Protein AF-A0A8B6F8X4-F1 (afdb_monomer)

Organism: Mytilus galloprovincialis (NCBI:txid29158)

Structure (mmCIF, N/CA/C/O backbone):
data_AF-A0A8B6F8X4-F1
#
_entry.id   AF-A0A8B6F8X4-F1
#
loop_
_atom_site.group_PDB
_atom_site.id
_atom_site.type_symbol
_atom_site.label_atom_id
_atom_site.label_alt_id
_atom_site.label_comp_id
_atom_site.label_asym_id
_atom_site.label_entity_id
_atom_site.label_seq_id
_atom_site.pdbx_PDB_ins_code
_atom_site.Cartn_x
_atom_site.Cartn_y
_atom_site.Cartn_z
_atom_site.occupancy
_atom_site.B_iso_or_equiv
_atom_site.auth_seq_id
_atom_site.auth_comp_id
_atom_site.auth_asym_id
_atom_site.auth_atom_id
_atom_site.pdbx_PDB_model_num
ATOM 1 N N . MET A 1 1 ? 17.964 -28.725 -29.260 1.00 44.97 1 MET A N 1
ATOM 2 C CA . MET A 1 1 ? 17.651 -27.375 -29.763 1.00 44.97 1 MET A CA 1
ATOM 3 C C . MET A 1 1 ? 18.672 -27.074 -30.833 1.00 44.97 1 MET A C 1
ATOM 5 O O . MET A 1 1 ? 19.857 -27.179 -30.537 1.00 44.97 1 MET A O 1
ATOM 9 N N . ASP A 1 2 ? 18.222 -26.805 -32.054 1.00 57.53 2 ASP A N 1
ATOM 10 C CA . ASP A 1 2 ? 19.120 -26.416 -33.139 1.00 57.53 2 ASP A CA 1
ATOM 11 C C . ASP A 1 2 ? 19.747 -25.043 -32.843 1.00 57.53 2 ASP A C 1
ATOM 13 O O . ASP A 1 2 ? 19.103 -24.204 -32.204 1.00 57.53 2 ASP A O 1
ATOM 17 N N . PRO A 1 3 ? 21.007 -24.808 -33.246 1.00 68.75 3 PRO A N 1
ATOM 18 C CA . PRO A 1 3 ? 21.676 -23.538 -33.006 1.00 68.75 3 PRO A CA 1
ATOM 19 C C . PRO A 1 3 ? 21.016 -22.423 -33.826 1.00 68.75 3 PRO A C 1
ATOM 21 O O . PRO A 1 3 ? 20.925 -22.519 -35.051 1.00 68.75 3 PRO A O 1
ATOM 24 N N . VAL A 1 4 ? 20.585 -21.360 -33.141 1.00 72.31 4 VAL A N 1
ATOM 25 C CA . VAL A 1 4 ? 20.038 -20.147 -33.765 1.00 72.31 4 VAL A CA 1
ATOM 26 C C . VAL A 1 4 ? 21.124 -19.506 -34.631 1.00 72.31 4 VAL A C 1
ATOM 28 O O . VAL A 1 4 ? 22.220 -19.217 -34.141 1.00 72.31 4 VAL A O 1
ATOM 31 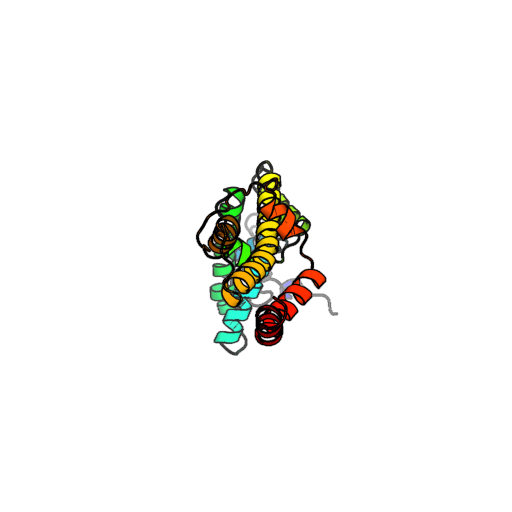N N . LYS A 1 5 ? 20.853 -19.301 -35.923 1.00 79.25 5 LYS A N 1
ATOM 32 C CA . LYS A 1 5 ? 21.781 -18.636 -36.843 1.00 79.25 5 LYS A CA 1
ATOM 33 C C . LYS A 1 5 ? 21.608 -17.127 -36.738 1.00 79.25 5 LYS A C 1
ATOM 35 O O . LYS A 1 5 ? 20.528 -16.623 -36.461 1.00 79.25 5 LYS A O 1
ATOM 40 N N . LEU A 1 6 ? 22.671 -16.382 -37.028 1.00 69.38 6 LEU A N 1
ATOM 41 C CA . LEU A 1 6 ? 22.636 -14.917 -36.978 1.00 69.38 6 LEU A CA 1
ATOM 42 C C . LEU A 1 6 ? 21.600 -14.320 -37.956 1.00 69.38 6 LEU A C 1
ATOM 44 O O . LEU A 1 6 ? 20.913 -13.366 -37.609 1.00 69.38 6 LEU A O 1
ATOM 48 N N . ASN A 1 7 ? 21.410 -14.954 -39.119 1.00 74.00 7 ASN A N 1
ATOM 49 C CA . ASN A 1 7 ? 20.354 -14.611 -40.084 1.00 74.00 7 ASN A CA 1
ATOM 50 C C . ASN A 1 7 ? 18.927 -14.838 -39.561 1.00 74.00 7 ASN A C 1
ATOM 52 O O . ASN A 1 7 ? 17.988 -14.284 -40.122 1.00 74.00 7 ASN A O 1
ATOM 56 N N . ASP A 1 8 ? 18.757 -15.640 -38.508 1.00 70.44 8 ASP A N 1
ATOM 57 C CA . ASP A 1 8 ? 17.456 -15.844 -37.867 1.00 70.44 8 ASP A CA 1
ATOM 58 C C . ASP A 1 8 ? 17.122 -14.679 -36.913 1.00 70.44 8 ASP A C 1
ATOM 60 O O . ASP A 1 8 ? 15.997 -14.570 -36.428 1.00 70.44 8 ASP A O 1
ATOM 64 N N . ILE A 1 9 ? 18.100 -13.808 -36.622 1.00 70.44 9 ILE A N 1
ATOM 65 C CA . ILE A 1 9 ? 18.000 -12.731 -35.631 1.00 70.44 9 ILE A CA 1
ATOM 66 C C . ILE A 1 9 ? 18.103 -11.345 -36.288 1.00 70.44 9 ILE A C 1
ATOM 68 O O . ILE A 1 9 ? 17.409 -10.411 -35.879 1.00 70.44 9 ILE A O 1
ATOM 72 N N . CYS A 1 10 ? 18.950 -11.178 -37.306 1.00 75.06 10 CYS A N 1
ATOM 73 C CA . CYS A 1 10 ? 19.163 -9.897 -37.974 1.00 75.06 10 CYS A CA 1
ATOM 74 C C . CYS A 1 10 ? 19.401 -10.036 -39.482 1.00 75.06 10 CYS A C 1
ATOM 76 O O . CYS A 1 10 ? 19.836 -11.074 -39.981 1.00 75.06 10 CYS A O 1
ATOM 78 N N . ILE A 1 11 ? 19.134 -8.951 -40.212 1.00 75.44 11 ILE A N 1
ATOM 79 C CA . ILE A 1 11 ? 19.470 -8.844 -41.631 1.00 75.44 11 ILE A CA 1
ATOM 80 C C . ILE A 1 11 ? 20.980 -8.634 -41.747 1.00 75.44 11 ILE A C 1
ATOM 82 O O . ILE A 1 11 ? 21.504 -7.560 -41.439 1.00 75.44 11 ILE A O 1
ATOM 86 N N . ILE A 1 12 ? 21.683 -9.658 -42.228 1.00 72.06 12 ILE A N 1
ATOM 87 C CA . ILE A 1 12 ? 23.107 -9.556 -42.544 1.00 72.06 12 ILE A CA 1
ATOM 88 C C . ILE A 1 12 ? 23.258 -8.842 -43.890 1.00 72.06 12 ILE A C 1
ATOM 90 O O . ILE A 1 12 ? 22.854 -9.358 -44.932 1.00 72.06 12 ILE A O 1
ATOM 94 N N . GLN A 1 13 ? 23.862 -7.652 -43.879 1.00 66.94 13 GLN A N 1
ATOM 95 C CA . GLN A 1 13 ? 24.246 -6.967 -45.114 1.00 66.94 13 GLN A CA 1
ATOM 96 C C . GLN A 1 13 ? 25.454 -7.673 -45.757 1.00 66.94 13 GLN A C 1
ATOM 98 O O . GLN A 1 13 ? 26.365 -8.139 -45.072 1.00 66.94 13 GLN A O 1
ATOM 103 N N . SER A 1 14 ? 25.468 -7.776 -47.088 1.00 63.50 14 SER A N 1
ATOM 104 C CA . SER A 1 14 ? 26.546 -8.440 -47.828 1.00 63.50 14 SER A CA 1
ATOM 105 C C . SER A 1 14 ? 27.860 -7.653 -47.760 1.00 63.50 14 SER A C 1
ATOM 107 O O . SER A 1 14 ? 27.867 -6.425 -47.884 1.00 63.50 14 SER A O 1
ATOM 109 N N . GLN A 1 15 ? 28.983 -8.366 -47.611 1.00 53.84 15 GLN A N 1
ATOM 110 C CA . GLN A 1 15 ? 30.326 -7.779 -47.591 1.00 53.84 15 GLN A CA 1
ATOM 111 C C . GLN A 1 15 ? 30.588 -6.988 -48.882 1.00 53.84 15 GLN A C 1
ATOM 113 O O . GLN A 1 15 ? 30.661 -7.556 -49.968 1.00 53.84 15 GLN A O 1
ATOM 118 N N . GLY A 1 16 ? 30.695 -5.664 -48.750 1.00 61.16 16 GLY A N 1
ATOM 119 C CA . GLY A 1 16 ? 30.932 -4.738 -49.862 1.00 61.16 16 GLY A CA 1
ATOM 120 C C . GLY A 1 16 ? 30.264 -3.368 -49.706 1.00 61.16 16 GLY A C 1
ATOM 121 O O . GLY A 1 16 ? 30.685 -2.423 -50.362 1.00 61.16 16 GLY A O 1
ATOM 122 N N . GLN A 1 17 ? 29.264 -3.236 -48.823 1.00 56.56 17 GLN A N 1
ATOM 123 C CA . GLN A 1 17 ? 28.498 -1.989 -48.625 1.00 56.56 17 GLN A CA 1
ATOM 124 C C . GLN A 1 17 ? 28.531 -1.436 -47.191 1.00 56.56 17 GL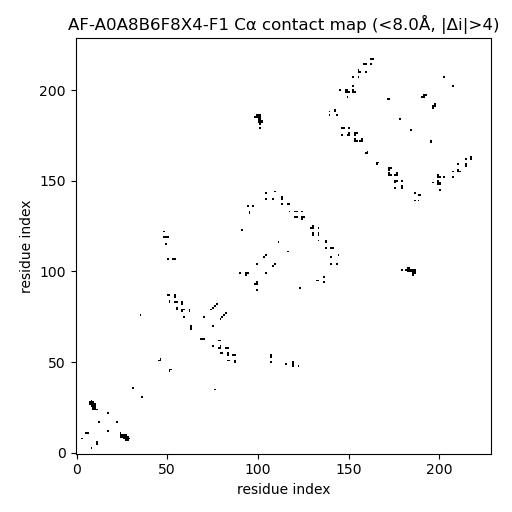N A C 1
ATOM 126 O O . GLN A 1 17 ? 27.859 -0.452 -46.893 1.00 56.56 17 GLN A O 1
ATOM 131 N N . ILE A 1 18 ? 29.309 -2.043 -46.292 1.00 61.66 18 ILE A N 1
ATOM 132 C CA . ILE A 1 18 ? 29.229 -1.749 -44.860 1.00 61.66 18 ILE A CA 1
ATOM 133 C C . ILE A 1 18 ? 30.363 -0.814 -44.446 1.00 61.66 18 ILE A C 1
ATOM 135 O O . ILE A 1 18 ? 31.532 -1.201 -44.437 1.00 61.66 18 ILE A O 1
ATOM 139 N N . ASN A 1 19 ? 30.008 0.402 -44.034 1.00 70.19 19 ASN A N 1
ATOM 140 C CA . ASN A 1 19 ? 30.889 1.208 -43.205 1.00 70.19 19 ASN A CA 1
ATOM 141 C C . ASN A 1 19 ? 30.838 0.658 -41.772 1.00 70.19 19 ASN A C 1
ATOM 143 O O . ASN A 1 19 ? 29.867 0.882 -41.054 1.00 70.19 19 ASN A O 1
ATOM 147 N N . ILE A 1 20 ? 31.873 -0.081 -41.369 1.00 65.44 20 ILE A N 1
ATOM 148 C CA . ILE A 1 20 ? 31.921 -0.813 -40.091 1.00 65.44 20 ILE A CA 1
ATOM 149 C C . ILE A 1 20 ? 31.750 0.126 -38.884 1.00 65.44 20 ILE A C 1
ATOM 151 O O . ILE A 1 20 ? 31.226 -0.293 -37.858 1.00 65.44 20 ILE A O 1
ATOM 155 N N . THR A 1 21 ? 32.137 1.400 -39.000 1.00 69.06 21 THR A N 1
ATOM 156 C CA . THR A 1 21 ? 32.004 2.379 -37.908 1.00 69.06 21 THR A CA 1
ATOM 157 C C . THR A 1 21 ? 30.616 3.012 -37.802 1.00 69.06 21 THR A C 1
ATOM 159 O O . THR A 1 21 ? 30.346 3.682 -36.812 1.00 69.06 21 THR A O 1
ATOM 162 N N . ALA A 1 22 ? 29.738 2.798 -38.786 1.00 68.19 22 ALA A N 1
ATOM 163 C CA . ALA A 1 22 ? 28.384 3.358 -38.839 1.00 68.19 22 ALA A CA 1
ATOM 164 C C . ALA A 1 22 ? 27.302 2.287 -39.082 1.00 68.19 22 ALA A C 1
ATOM 166 O O . ALA A 1 22 ? 26.175 2.614 -39.447 1.00 68.19 22 ALA A O 1
ATOM 167 N N . TYR A 1 23 ? 27.646 1.006 -38.942 1.00 73.25 23 TYR A N 1
ATOM 168 C CA . TYR A 1 23 ? 26.724 -0.094 -39.199 1.00 73.25 23 TYR A CA 1
ATOM 169 C C . TYR A 1 23 ? 25.790 -0.320 -38.010 1.00 73.25 23 TYR A C 1
ATOM 171 O O . TYR A 1 23 ? 26.231 -0.753 -36.945 1.00 73.25 23 TYR A O 1
ATOM 179 N N . GLU A 1 24 ? 24.497 -0.094 -38.224 1.00 69.06 24 GLU A N 1
ATOM 180 C CA . GLU A 1 24 ? 23.437 -0.516 -37.311 1.00 69.06 24 GLU A CA 1
ATOM 181 C C . GLU A 1 24 ? 22.710 -1.739 -37.902 1.00 69.06 24 GLU A C 1
ATOM 183 O O . GLU A 1 24 ? 22.112 -1.641 -38.979 1.00 69.06 24 GLU A O 1
ATOM 188 N N . PRO A 1 25 ? 22.777 -2.919 -37.256 1.00 72.00 25 PRO A N 1
ATOM 189 C CA . PRO A 1 25 ? 22.107 -4.115 -37.751 1.00 72.00 25 PRO A CA 1
ATOM 190 C C . PRO A 1 25 ? 20.586 -3.995 -37.607 1.00 72.00 25 PRO A C 1
ATOM 192 O O . PRO A 1 25 ? 20.075 -3.707 -36.526 1.00 72.00 25 PRO A O 1
ATOM 195 N N . THR A 1 26 ? 19.843 -4.311 -38.668 1.00 73.81 26 THR A N 1
ATOM 196 C CA . THR A 1 26 ? 18.381 -4.437 -38.588 1.00 73.81 26 THR A CA 1
ATOM 197 C C . THR A 1 26 ? 18.019 -5.765 -37.929 1.00 73.81 26 THR A C 1
ATOM 199 O O . THR A 1 26 ? 18.185 -6.833 -38.523 1.00 73.81 26 THR A O 1
ATOM 202 N N . ILE A 1 27 ? 17.535 -5.709 -36.690 1.00 69.75 27 ILE A N 1
ATOM 203 C CA . ILE A 1 27 ? 17.044 -6.879 -35.957 1.00 69.75 27 ILE A CA 1
ATOM 204 C C . ILE A 1 27 ? 15.666 -7.252 -36.518 1.00 69.75 27 ILE A C 1
ATOM 206 O O . ILE A 1 27 ? 14.750 -6.439 -36.491 1.00 69.75 27 ILE A O 1
ATOM 210 N N . VAL A 1 28 ? 15.526 -8.477 -37.028 1.00 69.50 28 VAL A N 1
ATOM 211 C CA . VAL A 1 28 ? 14.248 -9.041 -37.519 1.00 69.50 28 VAL A CA 1
ATOM 212 C C . VAL A 1 28 ? 13.698 -10.127 -36.598 1.00 69.50 28 VAL A C 1
ATOM 214 O O . VAL A 1 28 ? 12.592 -10.623 -36.807 1.00 69.50 28 VAL A O 1
ATOM 217 N N . ALA A 1 29 ? 14.455 -10.487 -35.558 1.00 63.12 29 ALA A N 1
ATOM 218 C CA . ALA A 1 29 ? 14.024 -11.428 -34.541 1.00 63.12 29 ALA A CA 1
ATOM 219 C C . ALA A 1 29 ? 12.667 -11.015 -33.952 1.00 63.12 29 ALA A C 1
ATOM 221 O O . ALA A 1 29 ? 12.476 -9.867 -33.548 1.00 63.12 29 ALA A O 1
ATOM 222 N N . PHE A 1 30 ? 11.757 -11.987 -33.851 1.00 64.81 30 PHE A N 1
ATOM 223 C CA . PHE A 1 30 ? 10.455 -11.870 -33.183 1.00 64.81 30 PHE A CA 1
ATOM 224 C C . PHE A 1 30 ? 9.437 -10.913 -33.830 1.00 64.81 30 PHE A C 1
ATOM 226 O O . PHE A 1 30 ? 8.412 -10.656 -33.202 1.00 64.81 30 PHE A O 1
ATOM 233 N N . GLU A 1 31 ? 9.691 -10.401 -35.045 1.00 67.69 31 GLU A N 1
ATOM 234 C CA . GLU A 1 31 ? 8.796 -9.454 -35.746 1.00 67.69 31 GLU A CA 1
ATOM 235 C C . GLU A 1 31 ? 8.392 -8.258 -34.863 1.00 67.69 31 GLU A C 1
ATOM 237 O O . GLU A 1 31 ? 7.282 -7.730 -34.935 1.00 67.69 31 GLU A O 1
ATOM 242 N N . ILE A 1 32 ? 9.299 -7.843 -33.976 1.00 67.38 32 ILE A N 1
ATOM 243 C CA . ILE A 1 32 ? 9.030 -6.794 -33.002 1.00 67.38 32 ILE A CA 1
ATOM 244 C C . ILE A 1 32 ? 9.025 -5.432 -33.716 1.00 67.38 32 ILE A C 1
ATOM 246 O O . ILE A 1 32 ? 10.021 -5.090 -34.357 1.00 67.38 32 ILE A O 1
ATOM 250 N N . PRO A 1 33 ? 7.965 -4.609 -33.572 1.00 72.38 33 PRO A N 1
ATOM 251 C CA . PRO A 1 33 ? 7.957 -3.252 -34.111 1.00 72.38 33 PRO A CA 1
ATOM 252 C C . PRO A 1 33 ? 9.158 -2.437 -33.609 1.00 72.38 33 PRO A C 1
ATOM 254 O O . PRO A 1 33 ? 9.510 -2.511 -32.433 1.00 72.38 33 PRO A O 1
ATOM 257 N N . GLU A 1 34 ? 9.757 -1.598 -34.456 1.00 71.88 34 GLU A N 1
ATOM 258 C CA . GLU A 1 34 ? 10.927 -0.771 -34.099 1.00 71.88 34 GLU A CA 1
ATOM 259 C C . GLU A 1 34 ? 10.668 0.117 -32.866 1.00 71.88 34 GLU A C 1
ATOM 261 O O . GLU A 1 34 ? 11.522 0.281 -31.993 1.00 71.88 34 GLU A O 1
ATOM 266 N N . THR A 1 35 ? 9.428 0.591 -32.713 1.00 72.25 35 THR A N 1
ATOM 267 C CA . THR A 1 35 ? 8.969 1.317 -31.520 1.00 72.25 35 THR A CA 1
ATOM 268 C C . THR A 1 35 ? 9.104 0.508 -30.230 1.00 72.25 35 THR A C 1
ATOM 270 O O . THR A 1 35 ? 9.306 1.088 -29.164 1.00 72.25 35 THR A O 1
ATOM 273 N N . LEU A 1 36 ? 8.975 -0.819 -30.304 1.00 72.00 36 LEU A N 1
ATOM 274 C CA . LEU A 1 36 ? 9.125 -1.718 -29.166 1.00 72.00 36 LEU A CA 1
ATOM 275 C C . LEU A 1 36 ? 10.606 -2.044 -28.903 1.00 72.00 36 LEU A C 1
ATOM 277 O O . LEU A 1 36 ? 11.001 -2.117 -27.741 1.00 72.00 36 LEU A O 1
ATOM 281 N N . LEU A 1 37 ? 11.445 -2.147 -29.944 1.00 75.94 37 LEU A N 1
ATOM 282 C CA . LEU A 1 37 ? 12.901 -2.283 -29.775 1.00 75.94 37 LEU A CA 1
ATOM 283 C C . LEU A 1 37 ? 13.483 -1.105 -28.981 1.00 75.94 37 LEU A C 1
ATOM 285 O O . LEU A 1 37 ? 14.265 -1.312 -28.053 1.00 75.94 37 LEU A O 1
ATOM 289 N N . GLY A 1 38 ? 13.031 0.119 -29.273 1.00 79.56 38 GLY A N 1
ATOM 290 C CA . GLY A 1 38 ? 13.474 1.327 -28.573 1.00 79.56 38 GLY A CA 1
ATOM 291 C C . GLY A 1 38 ? 13.145 1.358 -27.074 1.00 79.56 38 GLY A C 1
ATOM 292 O O . GLY A 1 38 ? 13.837 2.034 -26.314 1.00 79.56 38 GLY A O 1
ATOM 293 N N . VAL A 1 39 ? 12.132 0.612 -26.612 1.00 82.88 39 VAL A N 1
ATOM 294 C CA . VAL A 1 39 ? 11.782 0.562 -25.179 1.00 82.88 39 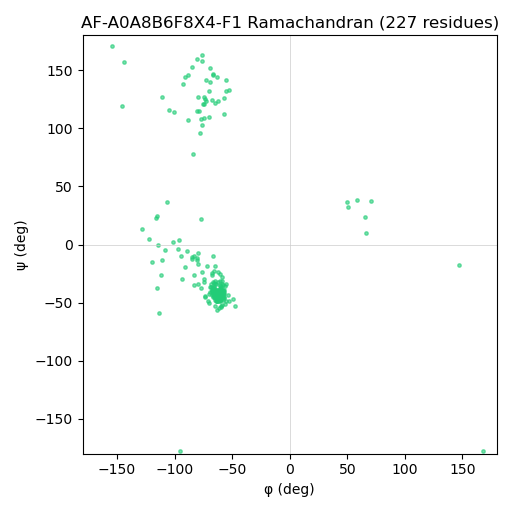VAL A CA 1
ATOM 295 C C . VAL A 1 39 ? 12.416 -0.597 -24.425 1.00 82.88 39 VAL A C 1
ATOM 297 O O . VAL A 1 39 ? 12.353 -0.601 -23.198 1.00 82.88 39 VAL A O 1
ATOM 300 N N . LEU A 1 40 ? 13.043 -1.564 -25.102 1.00 81.19 40 LEU A N 1
ATOM 301 C CA . LEU A 1 40 ? 13.668 -2.711 -24.435 1.00 81.19 40 LEU A CA 1
ATOM 302 C C . LEU A 1 40 ? 14.666 -2.298 -23.340 1.00 81.19 40 LEU A C 1
ATOM 304 O O . LEU A 1 40 ? 14.576 -2.857 -22.245 1.00 81.19 40 LEU A O 1
ATOM 308 N N . PRO A 1 41 ? 15.546 -1.292 -23.536 1.00 84.75 41 PRO A N 1
ATOM 309 C CA . PRO A 1 41 ? 16.434 -0.837 -22.466 1.00 84.75 41 PRO A CA 1
ATOM 310 C C . PRO A 1 41 ? 15.667 -0.304 -21.247 1.00 84.75 41 PRO A C 1
ATOM 312 O O . PRO A 1 41 ? 16.036 -0.573 -20.102 1.00 84.75 41 PRO A O 1
ATOM 315 N N . LEU A 1 42 ? 14.560 0.411 -21.481 1.00 86.44 42 LEU A N 1
ATOM 316 C CA . LEU A 1 42 ? 13.693 0.900 -20.411 1.00 86.44 42 LEU A CA 1
ATOM 317 C C . LEU A 1 42 ? 13.014 -0.265 -19.690 1.00 86.44 42 LEU A C 1
ATOM 319 O O . LEU A 1 42 ? 12.970 -0.272 -18.462 1.00 86.44 42 LEU A O 1
ATOM 323 N N . LEU A 1 43 ? 12.534 -1.263 -20.426 1.00 85.44 43 LEU A N 1
ATOM 324 C CA . LEU A 1 43 ? 11.860 -2.435 -19.877 1.00 85.44 43 LEU A CA 1
ATOM 325 C C . LEU A 1 43 ? 12.803 -3.269 -19.009 1.00 85.44 43 LEU A C 1
ATOM 327 O O . LEU A 1 43 ? 12.434 -3.640 -17.896 1.00 85.44 43 LEU A O 1
ATOM 331 N N . ILE A 1 44 ? 14.050 -3.449 -19.451 1.00 83.44 44 ILE A N 1
ATOM 332 C CA . ILE A 1 44 ? 15.123 -4.047 -18.647 1.00 83.44 44 ILE A CA 1
ATOM 333 C C . ILE A 1 44 ? 15.343 -3.231 -17.367 1.00 83.44 44 ILE A C 1
ATOM 335 O O . ILE A 1 44 ? 15.385 -3.795 -16.279 1.00 83.44 44 ILE A O 1
ATOM 339 N N . SER A 1 45 ? 15.388 -1.898 -17.457 1.00 82.06 45 SER A N 1
ATOM 340 C CA . SER A 1 45 ? 15.588 -1.037 -16.279 1.00 82.06 45 SER A CA 1
ATOM 341 C C . SER A 1 45 ? 14.439 -1.080 -15.258 1.00 82.06 45 SER A C 1
ATOM 343 O O . SER A 1 45 ? 14.649 -0.739 -14.088 1.00 82.06 45 SER A O 1
ATOM 345 N N . CYS A 1 46 ? 13.241 -1.471 -15.705 1.00 88.19 46 CYS A N 1
ATOM 346 C CA . CYS A 1 46 ? 12.041 -1.643 -14.887 1.00 88.19 46 CYS A CA 1
ATOM 347 C C . CYS A 1 46 ? 11.907 -3.068 -14.343 1.00 88.19 46 CYS A C 1
ATOM 349 O O . CYS A 1 46 ? 11.163 -3.287 -13.389 1.00 88.19 46 CYS A O 1
ATOM 351 N N . TYR A 1 47 ? 12.600 -4.039 -14.943 1.00 85.88 47 TYR A N 1
ATOM 352 C CA . TYR A 1 47 ? 12.409 -5.457 -14.662 1.00 85.88 47 TYR A CA 1
ATOM 353 C C . TYR A 1 47 ? 12.694 -5.820 -13.204 1.00 85.88 47 TYR A C 1
ATOM 355 O O . TYR A 1 47 ? 12.037 -6.703 -12.665 1.00 85.88 47 TYR A O 1
ATOM 363 N N . ASP A 1 48 ? 13.608 -5.133 -12.526 1.00 86.62 48 ASP A N 1
ATOM 364 C CA . ASP A 1 48 ? 13.897 -5.411 -11.114 1.00 86.62 48 ASP A CA 1
ATOM 365 C C . ASP A 1 48 ? 12.954 -4.691 -10.143 1.00 86.62 48 ASP A C 1
ATOM 367 O O . ASP A 1 48 ? 12.869 -5.073 -8.976 1.00 86.62 48 ASP A O 1
ATOM 371 N N . SER A 1 49 ? 12.174 -3.718 -10.622 1.00 90.81 49 SER A N 1
ATOM 372 C CA . SER A 1 49 ? 11.235 -2.970 -9.789 1.00 90.81 49 SER A CA 1
ATOM 373 C C . SER A 1 49 ? 10.008 -3.813 -9.438 1.00 90.81 49 SER A C 1
ATOM 375 O O . SER A 1 49 ? 9.237 -4.255 -10.299 1.00 90.81 49 SER A O 1
ATOM 377 N N . LEU A 1 50 ? 9.793 -4.010 -8.139 1.00 89.31 50 LEU A N 1
ATOM 378 C CA . LEU A 1 50 ? 8.592 -4.645 -7.606 1.00 89.31 50 LEU A CA 1
ATOM 379 C C . LEU A 1 50 ? 7.371 -3.755 -7.828 1.00 89.31 50 LEU A C 1
ATOM 381 O O . LEU A 1 50 ? 6.295 -4.259 -8.158 1.00 89.31 50 LEU A O 1
ATOM 385 N N . LEU A 1 51 ? 7.543 -2.439 -7.695 1.00 90.75 51 LEU A N 1
ATOM 386 C CA . LEU A 1 51 ? 6.474 -1.474 -7.926 1.00 90.75 51 LEU A CA 1
ATOM 387 C C . LEU A 1 51 ? 6.003 -1.513 -9.386 1.00 90.75 51 LEU A C 1
ATOM 389 O O . LEU A 1 51 ? 4.803 -1.626 -9.638 1.00 90.75 51 LEU A O 1
ATOM 393 N N . PHE A 1 52 ? 6.935 -1.525 -10.343 1.00 93.94 52 PHE A N 1
ATOM 394 C CA . PHE A 1 52 ? 6.602 -1.652 -11.761 1.00 93.94 52 PHE A CA 1
ATOM 395 C C . PHE A 1 52 ? 5.858 -2.958 -12.054 1.00 93.94 52 PHE A C 1
ATOM 397 O O . PHE A 1 52 ? 4.822 -2.939 -12.713 1.00 93.94 52 PHE A O 1
ATOM 404 N N . LYS A 1 53 ? 6.328 -4.095 -11.521 1.00 92.44 53 LYS A N 1
ATOM 405 C CA . LYS A 1 53 ? 5.658 -5.398 -11.693 1.00 92.44 53 LYS A CA 1
ATOM 406 C C . LYS A 1 53 ? 4.215 -5.384 -11.191 1.00 92.44 53 LYS A C 1
ATOM 408 O O . LYS A 1 53 ? 3.342 -5.960 -11.842 1.00 92.44 53 LYS A O 1
ATOM 413 N N . LYS A 1 54 ? 3.955 -4.740 -10.049 1.00 92.19 54 LYS A N 1
ATOM 414 C CA . LYS A 1 54 ? 2.601 -4.598 -9.494 1.00 92.19 54 LYS A CA 1
ATOM 415 C C . LYS A 1 54 ? 1.704 -3.778 -10.414 1.00 92.19 54 LYS A C 1
ATOM 417 O O . LYS A 1 54 ? 0.613 -4.239 -10.745 1.00 92.19 54 LYS A O 1
ATOM 422 N N . ILE A 1 55 ? 2.187 -2.620 -10.864 1.00 94.56 55 ILE A N 1
ATOM 423 C CA . ILE A 1 55 ? 1.465 -1.742 -11.793 1.00 94.56 55 ILE A CA 1
ATOM 424 C C . ILE A 1 55 ? 1.177 -2.483 -13.101 1.00 94.56 55 ILE A C 1
ATOM 426 O O . ILE A 1 55 ? 0.021 -2.618 -13.486 1.00 94.56 55 ILE A O 1
ATOM 430 N N . TRP A 1 56 ? 2.205 -3.066 -13.722 1.00 95.00 56 TRP A N 1
ATOM 431 C CA . TRP A 1 56 ? 2.089 -3.847 -14.953 1.00 95.00 56 TRP A CA 1
ATOM 432 C C . TRP A 1 56 ? 1.033 -4.948 -14.841 1.00 95.00 56 TRP A C 1
ATOM 434 O O . TRP A 1 56 ? 0.158 -5.079 -15.698 1.00 95.00 56 TRP A O 1
ATOM 444 N N . LYS A 1 57 ? 1.084 -5.738 -13.759 1.00 93.69 57 LYS A N 1
ATOM 445 C CA . LYS A 1 57 ? 0.122 -6.816 -13.513 1.00 93.69 57 LYS A CA 1
ATOM 446 C C . LYS A 1 57 ? -1.294 -6.272 -13.339 1.00 93.69 57 LYS A C 1
ATOM 448 O O . LYS A 1 57 ? -2.222 -6.865 -13.890 1.00 93.69 57 LYS A O 1
ATOM 453 N N . LYS A 1 58 ? -1.472 -5.174 -12.598 1.00 93.12 58 LYS A N 1
ATOM 454 C CA . LYS A 1 58 ? -2.777 -4.531 -12.398 1.00 93.12 58 LYS A CA 1
ATOM 455 C C . LYS A 1 58 ? -3.357 -4.052 -13.729 1.00 93.12 58 LYS A C 1
ATOM 457 O O . LYS A 1 58 ? -4.457 -4.471 -14.088 1.00 93.12 58 LYS A O 1
ATOM 462 N N . THR A 1 59 ? -2.602 -3.249 -14.475 1.00 94.31 59 THR A N 1
ATOM 463 C CA . THR A 1 59 ? -3.008 -2.694 -15.774 1.00 94.31 59 THR A CA 1
ATOM 464 C C . THR A 1 59 ? -3.342 -3.807 -16.765 1.00 94.31 59 THR A C 1
ATOM 466 O O . THR A 1 59 ? -4.418 -3.810 -17.361 1.00 94.31 59 THR A O 1
ATOM 469 N N . GLY A 1 60 ? -2.474 -4.817 -16.875 1.00 94.12 60 GLY A N 1
ATOM 470 C CA . GLY A 1 60 ? -2.697 -5.957 -17.762 1.00 94.12 60 GLY A CA 1
ATOM 471 C C . GLY A 1 60 ? -3.920 -6.791 -17.380 1.00 94.12 60 GLY A C 1
ATOM 472 O O . GLY A 1 60 ? -4.700 -7.164 -18.253 1.00 94.12 60 GLY A O 1
ATOM 473 N N . SER A 1 61 ? -4.138 -7.046 -16.086 1.00 93.31 61 SER A N 1
ATOM 474 C CA . SER A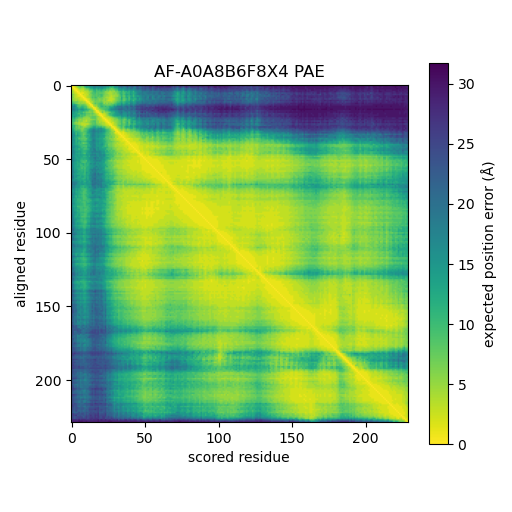 1 61 ? -5.302 -7.817 -15.618 1.00 93.31 61 SER A CA 1
ATOM 475 C C . SER A 1 61 ? -6.615 -7.079 -15.878 1.00 93.31 61 SER A C 1
ATOM 477 O O . SER A 1 61 ? -7.583 -7.690 -16.336 1.0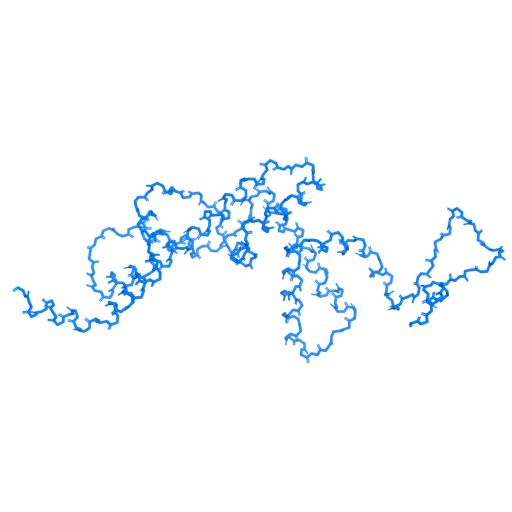0 93.31 61 SER A O 1
ATOM 479 N N . MET A 1 62 ? -6.645 -5.764 -15.638 1.00 92.69 62 MET A N 1
ATOM 480 C CA . MET A 1 62 ? -7.805 -4.922 -15.938 1.00 92.69 62 MET A CA 1
ATOM 481 C C . MET A 1 62 ? -8.117 -4.943 -17.437 1.00 92.69 62 MET A C 1
ATOM 483 O O . MET A 1 62 ? -9.259 -5.170 -17.832 1.00 92.69 62 MET A O 1
ATOM 487 N N . LEU A 1 63 ? -7.094 -4.788 -18.280 1.00 93.94 63 LEU A N 1
ATOM 488 C CA . LEU A 1 63 ? -7.276 -4.778 -19.724 1.00 93.94 63 LEU A CA 1
ATOM 489 C C . LEU A 1 63 ? -7.746 -6.130 -20.276 1.00 93.94 63 LEU A C 1
ATOM 491 O O . LEU A 1 63 ? -8.655 -6.174 -21.105 1.00 93.94 63 LEU A O 1
ATOM 495 N N . LEU A 1 64 ? -7.160 -7.234 -19.802 1.00 92.44 64 LEU A N 1
ATOM 496 C CA . LEU A 1 64 ? -7.565 -8.588 -20.191 1.00 92.44 64 LEU A CA 1
ATOM 497 C C . LEU A 1 64 ? -9.017 -8.876 -19.806 1.00 92.44 64 LEU A C 1
ATOM 499 O O . LEU A 1 64 ? -9.753 -9.449 -20.607 1.00 92.44 64 LEU A O 1
ATOM 503 N N . THR A 1 65 ? -9.433 -8.437 -18.617 1.00 93.44 65 THR A N 1
ATOM 504 C CA . THR A 1 65 ? -10.820 -8.573 -18.150 1.00 93.44 65 THR A CA 1
ATOM 505 C C . THR A 1 65 ? -11.776 -7.779 -19.039 1.00 93.44 65 THR A C 1
ATOM 507 O O . THR A 1 65 ? -12.806 -8.304 -19.453 1.00 93.44 65 THR A O 1
ATOM 510 N N . ASN A 1 66 ? -11.408 -6.547 -19.403 1.00 92.25 66 ASN A N 1
ATOM 511 C CA . ASN A 1 66 ? -12.240 -5.677 -20.235 1.00 92.25 66 ASN A CA 1
ATOM 512 C C . ASN A 1 66 ? -12.359 -6.167 -21.685 1.00 92.25 66 ASN A C 1
ATOM 514 O O . ASN A 1 66 ? -13.436 -6.100 -22.271 1.00 92.25 66 ASN A O 1
ATOM 518 N N . LYS A 1 67 ? -11.262 -6.647 -22.284 1.00 92.25 67 LYS A N 1
ATOM 519 C CA . LYS A 1 67 ? -11.256 -7.101 -23.684 1.00 92.25 67 LYS A CA 1
ATOM 520 C C . LYS A 1 67 ? -11.751 -8.533 -23.855 1.00 92.25 67 LYS A C 1
ATOM 522 O O . LYS A 1 67 ? -12.226 -8.870 -24.935 1.00 92.25 67 LYS A O 1
ATOM 527 N N . ASN A 1 68 ? -11.619 -9.371 -22.825 1.00 92.44 68 ASN A N 1
ATOM 528 C CA . ASN A 1 68 ? -12.003 -10.784 -22.835 1.00 92.44 68 ASN A CA 1
ATOM 529 C C . ASN A 1 68 ? -11.450 -11.568 -24.048 1.00 92.44 68 ASN A C 1
ATOM 531 O O . ASN A 1 68 ? -12.111 -12.426 -24.632 1.00 92.44 68 ASN A O 1
ATOM 535 N N . ARG A 1 69 ? -10.225 -11.235 -24.467 1.00 92.38 69 ARG A N 1
ATOM 536 C CA . ARG A 1 69 ? -9.490 -11.910 -25.543 1.00 92.38 69 ARG A CA 1
ATOM 537 C C . ARG A 1 69 ? -7.987 -11.742 -25.357 1.00 92.38 69 ARG A C 1
ATOM 539 O O . ARG A 1 69 ? -7.533 -10.945 -24.539 1.00 92.38 69 ARG A O 1
ATOM 546 N N . ARG A 1 70 ? -7.210 -12.465 -26.165 1.00 90.06 70 ARG A N 1
ATOM 547 C CA . ARG A 1 70 ? -5.761 -12.246 -26.260 1.00 90.06 70 ARG A CA 1
ATOM 548 C C . ARG A 1 70 ? -5.466 -10.845 -26.799 1.00 90.06 70 ARG A C 1
ATOM 550 O O . ARG A 1 70 ? -6.196 -10.334 -27.654 1.00 90.06 70 ARG A O 1
ATOM 557 N N . LEU A 1 71 ? -4.395 -10.257 -26.281 1.00 89.88 71 LEU A N 1
ATOM 558 C CA . LEU A 1 71 ? -3.899 -8.948 -26.687 1.00 89.88 71 LEU A CA 1
ATOM 559 C C . LEU A 1 71 ? -2.874 -9.101 -27.808 1.00 89.88 71 LEU A C 1
ATOM 561 O O . LEU A 1 71 ? -2.092 -10.052 -27.818 1.00 89.88 71 LEU A O 1
ATOM 565 N N . THR A 1 72 ? -2.895 -8.153 -28.732 1.00 89.75 72 THR A N 1
ATOM 566 C CA . THR A 1 72 ? -1.832 -7.942 -29.719 1.00 89.75 72 THR A CA 1
ATOM 567 C C . THR A 1 72 ? -0.627 -7.266 -29.062 1.00 89.75 72 THR A C 1
ATOM 569 O O . THR A 1 72 ? -0.738 -6.700 -27.969 1.00 89.75 72 THR A O 1
ATOM 572 N N . ILE A 1 73 ? 0.537 -7.320 -29.710 1.00 84.44 73 ILE A N 1
ATOM 573 C CA . ILE A 1 73 ? 1.752 -6.700 -29.172 1.00 84.44 73 ILE A CA 1
ATOM 574 C C . ILE A 1 73 ? 1.624 -5.171 -29.116 1.00 84.44 73 ILE A C 1
ATOM 576 O O . ILE A 1 73 ? 2.097 -4.542 -28.169 1.00 84.44 73 ILE A O 1
ATOM 580 N N . GLU A 1 74 ? 0.900 -4.580 -30.067 1.00 86.25 74 GLU A N 1
ATOM 581 C CA . GLU A 1 74 ? 0.595 -3.153 -30.115 1.00 86.25 74 GLU A CA 1
ATOM 582 C C . GLU A 1 74 ? -0.246 -2.728 -28.912 1.00 86.25 74 GLU A C 1
ATOM 584 O O . GLU A 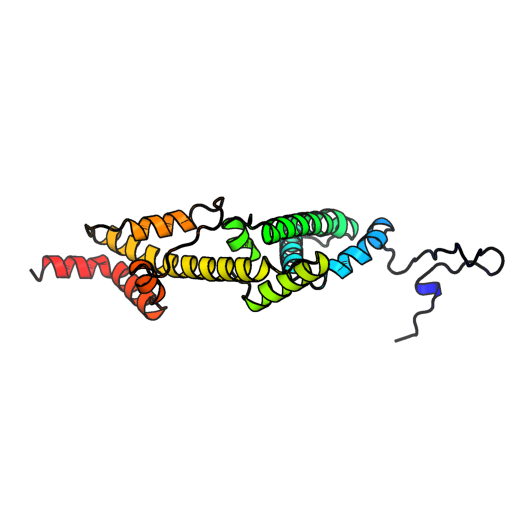1 74 ? 0.056 -1.711 -28.294 1.00 86.25 74 GLU A O 1
ATOM 589 N N . GLU A 1 75 ? -1.257 -3.521 -28.540 1.00 90.50 75 GLU A N 1
ATOM 590 C CA . GLU A 1 75 ? -2.096 -3.271 -27.360 1.00 90.50 75 GLU A CA 1
ATOM 591 C C . GLU A 1 75 ? -1.309 -3.429 -26.059 1.00 90.50 75 GLU A C 1
ATOM 593 O O . GLU A 1 75 ? -1.455 -2.622 -25.144 1.00 90.50 75 GLU A O 1
ATOM 598 N N . VAL A 1 76 ? -0.434 -4.436 -25.968 1.00 89.75 76 VAL A N 1
ATOM 599 C CA . VAL A 1 76 ? 0.470 -4.569 -24.815 1.00 89.75 76 VAL A CA 1
ATOM 600 C C . VAL A 1 76 ? 1.347 -3.324 -24.694 1.00 89.75 76 VAL A C 1
ATOM 602 O O . VAL A 1 76 ? 1.539 -2.801 -23.597 1.00 89.75 76 VAL A O 1
ATOM 605 N N . PHE A 1 77 ? 1.851 -2.802 -25.808 1.00 88.31 77 PHE A N 1
ATOM 606 C CA . PHE A 1 77 ? 2.695 -1.619 -25.791 1.00 88.31 77 PHE A CA 1
ATOM 607 C C . PHE A 1 77 ? 1.928 -0.336 -25.429 1.00 88.31 77 PHE A C 1
ATOM 609 O O . PHE A 1 77 ? 2.359 0.426 -24.560 1.00 88.31 77 PHE A O 1
ATOM 616 N N . SER A 1 78 ? 0.801 -0.074 -26.089 1.00 90.12 78 SER A N 1
ATOM 617 C CA . SER A 1 78 ? 0.060 1.183 -25.955 1.00 90.12 78 SER A CA 1
ATOM 618 C C . SER A 1 78 ? -0.811 1.249 -24.701 1.00 90.12 78 SER A C 1
ATOM 620 O O . SER A 1 78 ? -0.933 2.326 -24.125 1.00 90.12 78 SER A O 1
ATOM 622 N N . GLU A 1 79 ? -1.374 0.123 -24.257 1.00 92.75 79 GLU A N 1
ATOM 623 C CA . GLU A 1 79 ? -2.372 0.080 -23.181 1.00 92.75 79 GLU A CA 1
ATOM 624 C C . GLU A 1 79 ? -1.854 -0.567 -21.890 1.00 92.75 79 GLU A C 1
ATOM 626 O O . GLU A 1 79 ? -2.483 -0.409 -20.846 1.00 92.75 79 GLU A O 1
ATOM 631 N N . ILE A 1 80 ? -0.706 -1.260 -21.915 1.00 93.38 80 ILE A N 1
ATOM 632 C CA . ILE A 1 80 ? -0.072 -1.799 -20.697 1.00 93.38 80 ILE A CA 1
ATOM 633 C C . ILE A 1 80 ? 1.259 -1.108 -20.427 1.00 93.38 80 ILE A C 1
ATOM 635 O O . ILE A 1 80 ? 1.413 -0.499 -19.369 1.00 93.38 80 ILE A O 1
ATOM 639 N N . TRP A 1 81 ? 2.217 -1.167 -21.356 1.00 91.81 81 TRP A N 1
ATOM 640 C CA . TRP A 1 81 ? 3.568 -0.652 -21.126 1.00 91.81 81 TRP A CA 1
ATOM 641 C C . TRP A 1 81 ? 3.599 0.849 -20.877 1.00 91.81 81 TRP A C 1
ATOM 643 O O . TRP A 1 81 ? 4.084 1.257 -19.822 1.00 91.81 81 TRP A O 1
ATOM 653 N N . LYS A 1 82 ? 3.068 1.666 -21.797 1.00 91.62 82 LYS A N 1
ATOM 654 C CA . LYS A 1 82 ? 3.108 3.129 -21.640 1.00 91.62 82 LYS A CA 1
ATOM 655 C C . LYS A 1 82 ? 2.419 3.596 -20.349 1.00 91.62 82 LYS A C 1
ATOM 657 O O . LYS A 1 82 ? 3.100 4.250 -19.559 1.00 91.62 82 LYS A O 1
ATOM 662 N N . PRO A 1 83 ? 1.163 3.195 -20.049 1.00 94.56 83 PRO A N 1
ATOM 663 C CA . PRO A 1 83 ? 0.504 3.632 -18.818 1.00 94.56 83 PRO A CA 1
ATOM 664 C C . PRO A 1 83 ? 1.225 3.142 -17.561 1.00 94.56 83 PRO A C 1
ATOM 666 O O . PRO A 1 83 ? 1.369 3.889 -16.595 1.00 94.56 83 PRO A O 1
ATOM 669 N N . SER A 1 84 ? 1.736 1.904 -17.576 1.00 95.12 84 SER A N 1
ATOM 670 C CA . SER A 1 84 ? 2.449 1.352 -16.421 1.00 95.12 84 SER A CA 1
ATOM 671 C C . SER A 1 84 ? 3.770 2.070 -16.167 1.00 95.12 84 SER A C 1
ATOM 673 O O . SER A 1 84 ? 4.116 2.330 -15.018 1.00 95.12 84 SER A O 1
ATOM 675 N N . TYR A 1 85 ? 4.504 2.406 -17.228 1.00 93.44 85 TYR A N 1
ATOM 676 C CA . TYR A 1 85 ? 5.761 3.136 -17.129 1.00 93.44 85 TYR A CA 1
ATOM 677 C C . TYR A 1 85 ? 5.546 4.566 -16.622 1.00 93.44 85 TYR A C 1
ATOM 679 O O . TYR A 1 85 ? 6.251 5.006 -15.716 1.00 93.44 85 TYR A O 1
ATOM 687 N N . GLU A 1 86 ? 4.546 5.276 -17.146 1.00 94.31 86 GLU A N 1
ATOM 688 C CA . GLU A 1 86 ? 4.194 6.631 -16.704 1.00 94.31 86 GLU A CA 1
ATOM 689 C C . GLU A 1 86 ? 3.762 6.656 -15.234 1.00 94.31 86 GLU A C 1
ATOM 691 O O . GLU A 1 86 ? 4.285 7.447 -14.444 1.00 94.31 86 GLU A O 1
ATOM 696 N N . GLN A 1 87 ? 2.872 5.742 -14.835 1.00 95.00 87 GLN A N 1
ATOM 697 C CA . GLN A 1 87 ? 2.426 5.630 -13.448 1.00 95.00 87 GLN A CA 1
ATOM 698 C C . GLN A 1 87 ? 3.578 5.254 -12.511 1.00 95.00 87 GLN A C 1
ATOM 700 O O . GLN A 1 87 ? 3.700 5.811 -11.420 1.00 95.00 87 GLN A O 1
ATOM 705 N N . TRP A 1 88 ? 4.456 4.347 -12.940 1.00 94.06 88 TRP A N 1
ATOM 706 C CA . TRP A 1 88 ? 5.645 3.979 -12.180 1.00 94.06 88 TRP A CA 1
ATOM 707 C C . TRP A 1 88 ? 6.564 5.179 -11.962 1.00 94.06 88 TRP A C 1
ATOM 709 O O . TRP A 1 88 ? 6.925 5.461 -10.822 1.00 94.06 88 TRP A O 1
ATOM 719 N N . LYS A 1 89 ? 6.881 5.943 -13.013 1.00 92.81 89 LYS A N 1
ATOM 720 C CA . LYS A 1 89 ? 7.703 7.159 -12.911 1.00 92.81 89 LYS A CA 1
ATOM 721 C C . LYS A 1 89 ? 7.095 8.187 -11.956 1.00 92.81 89 LYS A C 1
ATOM 723 O O . LYS A 1 89 ? 7.821 8.754 -11.140 1.00 92.81 89 LYS A O 1
ATOM 728 N N . LEU A 1 90 ? 5.779 8.389 -12.022 1.00 94.25 90 LEU A N 1
ATOM 729 C CA . LEU A 1 90 ? 5.063 9.290 -11.121 1.00 94.25 90 LEU A CA 1
ATOM 730 C C . LEU A 1 90 ? 5.163 8.829 -9.660 1.00 94.25 90 LEU A C 1
ATOM 732 O O . LEU A 1 90 ? 5.484 9.626 -8.779 1.00 94.25 90 LEU A O 1
ATOM 736 N N . LEU A 1 91 ? 4.923 7.544 -9.394 1.00 93.06 91 LEU A N 1
ATOM 737 C CA . LEU A 1 91 ? 4.999 6.992 -8.042 1.00 93.06 91 LEU A CA 1
ATOM 738 C C . LEU A 1 91 ? 6.422 7.022 -7.489 1.00 93.06 91 LEU A C 1
ATOM 740 O O . LEU A 1 91 ? 6.599 7.322 -6.315 1.00 93.06 91 LEU A O 1
ATOM 744 N N . GLN A 1 92 ? 7.441 6.787 -8.316 1.00 92.19 92 GLN A N 1
ATOM 745 C CA . GLN A 1 92 ? 8.839 6.951 -7.913 1.00 92.19 92 GLN A CA 1
ATOM 746 C C . GLN A 1 92 ? 9.132 8.384 -7.467 1.00 92.19 92 GLN A C 1
ATOM 748 O O . GLN A 1 92 ? 9.728 8.601 -6.414 1.00 92.19 92 GLN A O 1
ATOM 753 N N . GLU A 1 93 ? 8.686 9.372 -8.243 1.00 93.00 93 GLU A N 1
ATOM 754 C CA . GLU A 1 93 ? 8.860 10.779 -7.897 1.00 93.00 93 GLU A CA 1
ATOM 755 C C . GLU A 1 93 ? 8.141 11.128 -6.589 1.00 93.00 93 GLU A C 1
ATOM 757 O O . GLU A 1 93 ? 8.726 11.768 -5.709 1.00 93.00 93 GLU A O 1
ATOM 762 N N . LYS A 1 94 ? 6.888 10.684 -6.434 1.00 92.44 94 LYS A N 1
ATOM 763 C CA . LYS A 1 94 ? 6.120 10.868 -5.200 1.00 92.44 94 LYS A CA 1
ATOM 764 C C . LYS A 1 94 ? 6.792 10.189 -4.011 1.00 92.44 94 LYS A C 1
ATOM 766 O O . LYS A 1 94 ? 6.861 10.797 -2.945 1.00 92.44 94 LYS A O 1
ATOM 771 N N . LEU A 1 95 ? 7.321 8.980 -4.191 1.00 91.19 95 LEU A N 1
ATOM 772 C CA . LEU A 1 95 ? 8.011 8.224 -3.152 1.00 91.19 95 LEU A CA 1
ATOM 773 C C . LEU A 1 95 ? 9.281 8.947 -2.715 1.00 91.19 95 LEU A C 1
ATOM 775 O O . LEU A 1 95 ? 9.482 9.134 -1.527 1.00 91.19 95 LEU A O 1
ATOM 779 N N . ILE A 1 96 ? 10.093 9.462 -3.635 1.00 91.50 96 ILE A N 1
ATOM 780 C CA . ILE A 1 96 ? 11.287 10.241 -3.277 1.00 91.50 96 ILE A CA 1
ATOM 781 C C . ILE A 1 96 ? 10.880 11.517 -2.519 1.00 91.50 96 ILE A C 1
ATOM 783 O O . ILE A 1 96 ? 11.407 11.818 -1.446 1.00 91.50 96 ILE A O 1
ATOM 787 N N . LYS A 1 97 ? 9.879 12.244 -3.029 1.00 91.12 97 LYS A N 1
ATOM 788 C CA . LYS A 1 97 ? 9.445 13.543 -2.484 1.00 91.12 97 LYS A CA 1
ATOM 789 C C . LYS A 1 97 ? 8.541 13.459 -1.249 1.00 91.12 97 LYS A C 1
ATOM 791 O O . LYS A 1 97 ? 8.238 14.506 -0.685 1.00 91.12 97 LYS A O 1
ATOM 796 N N . GLY A 1 98 ? 8.091 12.271 -0.844 1.00 89.38 98 GLY A N 1
ATOM 797 C CA . GLY A 1 98 ? 7.187 12.102 0.304 1.00 89.38 98 GLY A CA 1
ATOM 798 C C . GLY A 1 98 ? 5.778 12.605 0.038 1.00 89.38 98 GLY A C 1
ATOM 799 O O . GLY A 1 98 ? 5.156 13.217 0.896 1.00 89.38 98 GLY A O 1
ATOM 800 N N . ARG A 1 99 ? 5.297 12.396 -1.187 1.00 90.50 99 ARG A N 1
ATOM 801 C CA . ARG A 1 99 ? 3.979 12.837 -1.665 1.00 90.50 99 ARG A CA 1
ATOM 802 C C . ARG A 1 99 ? 3.069 11.665 -2.025 1.00 90.50 99 ARG A C 1
ATOM 804 O O . ARG A 1 99 ? 2.172 11.828 -2.846 1.00 90.50 99 ARG A O 1
ATOM 811 N N . ILE A 1 100 ? 3.340 10.489 -1.464 1.00 89.06 100 ILE A N 1
ATOM 812 C CA . ILE A 1 100 ? 2.464 9.324 -1.596 1.00 89.06 100 ILE A CA 1
ATOM 813 C C . ILE A 1 100 ? 1.236 9.570 -0.717 1.00 89.06 100 ILE A C 1
ATOM 815 O O . ILE A 1 100 ? 1.365 9.880 0.471 1.00 89.06 100 ILE A O 1
ATOM 819 N N . GLN A 1 101 ? 0.056 9.480 -1.319 1.00 88.19 101 GLN A N 1
ATOM 820 C CA . GLN A 1 101 ? -1.222 9.596 -0.617 1.00 88.19 101 GLN A CA 1
ATOM 821 C C . GLN A 1 101 ? -1.583 8.274 0.070 1.00 88.19 101 GLN A C 1
ATOM 823 O O . GLN A 1 101 ? -1.090 7.214 -0.319 1.00 88.19 101 GLN A O 1
ATOM 828 N N . LEU A 1 102 ? -2.466 8.311 1.072 1.00 84.19 102 LEU A N 1
ATOM 829 C CA . LEU A 1 102 ? -2.912 7.093 1.764 1.00 84.19 102 LEU A CA 1
ATOM 830 C C . LEU A 1 102 ? -3.549 6.075 0.803 1.00 84.19 102 LEU A C 1
ATOM 832 O O . LEU A 1 102 ? -3.221 4.898 0.882 1.00 84.19 102 LEU A O 1
ATOM 836 N N . SER A 1 103 ? -4.341 6.524 -0.178 1.00 86.56 103 SER A N 1
ATOM 837 C CA . SER A 1 103 ? -4.860 5.656 -1.256 1.00 86.56 103 SER A CA 1
ATOM 838 C C . SER A 1 103 ? -3.767 4.950 -2.051 1.00 86.56 103 SER A C 1
ATOM 840 O O . SER A 1 103 ? -3.921 3.794 -2.431 1.00 86.56 103 SER A O 1
ATOM 842 N N . GLU A 1 104 ? -2.661 5.634 -2.323 1.00 89.38 104 GLU A N 1
ATOM 843 C CA . GLU A 1 104 ? -1.540 5.061 -3.064 1.00 89.38 104 GLU A CA 1
ATOM 844 C C . GLU A 1 104 ? -0.752 4.077 -2.187 1.00 89.38 104 GLU A C 1
ATOM 846 O O . GLU A 1 104 ? -0.254 3.063 -2.687 1.00 89.38 104 GLU A O 1
ATOM 851 N N . TYR A 1 105 ? -0.682 4.332 -0.873 1.00 87.50 105 TYR A N 1
ATOM 852 C CA . TYR A 1 105 ? -0.207 3.356 0.107 1.00 87.50 105 TYR A CA 1
ATOM 853 C C . TYR A 1 105 ? -1.087 2.101 0.126 1.00 87.50 105 TYR A C 1
ATOM 855 O O . TYR A 1 105 ? -0.542 1.001 0.009 1.00 87.50 105 TYR A O 1
ATOM 863 N N . ASP A 1 106 ? -2.412 2.248 0.196 1.00 86.25 106 ASP A N 1
ATOM 864 C CA . ASP A 1 106 ? -3.374 1.140 0.125 1.00 86.25 106 ASP A CA 1
ATOM 865 C C . ASP A 1 106 ? -3.179 0.328 -1.163 1.00 86.25 106 ASP A C 1
ATOM 867 O O . ASP A 1 106 ? -2.991 -0.889 -1.146 1.00 86.25 106 ASP A O 1
ATOM 871 N N . GLU A 1 107 ? -3.153 1.017 -2.301 1.00 87.69 107 GLU A N 1
ATOM 872 C CA . GLU A 1 107 ? -3.142 0.387 -3.616 1.00 87.69 107 GLU A CA 1
ATOM 873 C C . GLU A 1 107 ? -1.845 -0.382 -3.905 1.00 87.69 107 GLU A C 1
ATOM 875 O O . GLU A 1 107 ? -1.883 -1.493 -4.447 1.00 87.69 107 GLU A O 1
ATOM 880 N N . PHE A 1 108 ? -0.687 0.191 -3.566 1.00 88.00 108 PHE A N 1
ATOM 881 C CA . PHE A 1 108 ? 0.607 -0.343 -4.005 1.00 88.00 108 PHE A CA 1
ATOM 882 C C . PHE A 1 108 ? 1.454 -0.936 -2.881 1.00 88.00 108 PHE A C 1
ATOM 884 O O . PHE A 1 108 ? 2.272 -1.834 -3.138 1.00 88.00 108 PHE A O 1
ATOM 891 N N . PHE A 1 109 ? 1.264 -0.479 -1.641 1.00 87.00 109 PHE A N 1
ATOM 892 C CA . PHE A 1 109 ? 2.186 -0.737 -0.536 1.00 87.00 109 PHE A CA 1
ATOM 893 C C . PHE A 1 109 ? 1.590 -1.497 0.654 1.00 87.00 109 PHE A C 1
ATOM 895 O O . PHE A 1 109 ? 2.367 -2.066 1.419 1.00 87.00 109 PHE A O 1
ATOM 902 N N . GLN A 1 110 ? 0.263 -1.610 0.775 1.00 84.69 110 GLN A N 1
ATOM 903 C CA . GLN A 1 110 ? -0.415 -2.292 1.889 1.00 84.69 110 GLN A CA 1
ATOM 904 C C . GLN A 1 110 ? 0.168 -3.689 2.165 1.00 84.69 110 GLN A C 1
ATOM 906 O O . GLN A 1 110 ? 0.524 -4.019 3.296 1.00 84.69 110 GLN A O 1
ATOM 911 N N . ASN A 1 111 ? 0.352 -4.477 1.103 1.00 85.31 111 ASN A N 1
ATOM 912 C CA . ASN A 1 111 ? 0.873 -5.846 1.169 1.00 85.31 111 ASN A CA 1
ATOM 913 C C . ASN A 1 111 ? 2.390 -5.949 0.914 1.00 85.31 111 ASN A C 1
ATOM 915 O O . ASN A 1 111 ? 2.922 -7.052 0.823 1.00 85.31 111 ASN A O 1
ATOM 919 N N . THR A 1 112 ? 3.095 -4.827 0.743 1.00 87.81 112 THR A N 1
ATOM 920 C CA . THR A 1 112 ? 4.548 -4.805 0.494 1.00 87.81 112 THR A CA 1
ATOM 921 C C . THR A 1 112 ? 5.298 -4.999 1.800 1.00 87.81 112 THR A C 1
ATOM 923 O O . THR A 1 112 ? 5.069 -4.251 2.748 1.00 87.81 112 THR A O 1
ATOM 926 N N . GLN A 1 113 ? 6.218 -5.956 1.880 1.00 89.38 113 GLN A N 1
ATOM 927 C CA . GLN A 1 113 ? 7.082 -6.096 3.059 1.00 89.38 113 GLN A CA 1
ATOM 928 C C . GLN A 1 113 ? 8.082 -4.936 3.154 1.00 89.38 113 GLN A C 1
ATOM 930 O O . GLN A 1 113 ? 8.487 -4.378 2.137 1.00 89.38 113 GLN A O 1
ATOM 935 N N . ILE A 1 114 ? 8.520 -4.572 4.363 1.00 89.44 114 ILE A N 1
ATOM 936 C CA . ILE A 1 114 ? 9.474 -3.458 4.539 1.00 89.44 114 ILE A CA 1
ATOM 937 C C . ILE A 1 114 ? 10.767 -3.711 3.751 1.00 89.44 114 ILE A C 1
ATOM 939 O O . ILE A 1 114 ? 11.243 -2.821 3.055 1.00 89.44 114 ILE A O 1
ATOM 943 N N . GLU A 1 115 ? 11.258 -4.952 3.733 1.00 90.62 115 GLU A N 1
ATOM 944 C CA . GLU A 1 115 ? 12.438 -5.350 2.949 1.00 90.62 115 GLU A CA 1
ATOM 945 C C . GLU A 1 115 ? 12.231 -5.299 1.427 1.00 90.62 115 GLU A C 1
ATOM 947 O O . GLU A 1 115 ? 13.174 -5.136 0.652 1.00 90.62 115 GLU A O 1
ATOM 952 N N . GLU A 1 116 ? 10.993 -5.446 0.957 1.00 90.75 116 GLU A N 1
ATOM 953 C CA . GLU A 1 116 ? 10.659 -5.252 -0.456 1.00 90.75 116 GLU A CA 1
ATOM 954 C C . GLU A 1 116 ? 10.681 -3.770 -0.818 1.00 90.75 116 GLU A C 1
ATOM 956 O O . GLU A 1 116 ? 11.283 -3.405 -1.829 1.00 90.75 116 GLU A O 1
ATOM 961 N N . LEU A 1 117 ? 10.093 -2.916 0.029 1.00 90.94 117 LEU A N 1
ATOM 962 C CA . LEU A 1 117 ? 10.154 -1.469 -0.163 1.00 90.94 117 LEU A CA 1
ATOM 963 C C . LEU A 1 117 ? 11.599 -0.968 -0.072 1.00 90.94 117 LEU A C 1
ATOM 965 O O . LEU A 1 117 ? 12.014 -0.179 -0.910 1.00 90.94 117 LEU A O 1
ATOM 969 N N . ARG A 1 118 ? 12.394 -1.462 0.882 1.00 94.38 118 ARG A N 1
ATOM 970 C CA . ARG A 1 118 ? 13.810 -1.101 1.036 1.00 94.38 118 ARG A CA 1
ATOM 971 C C . ARG A 1 118 ? 14.600 -1.399 -0.233 1.00 94.38 118 ARG A C 1
ATOM 973 O O . ARG A 1 118 ? 15.333 -0.536 -0.705 1.00 94.38 118 ARG A O 1
ATOM 980 N N . ARG A 1 119 ? 14.414 -2.584 -0.826 1.00 91.88 119 ARG A N 1
ATOM 981 C CA . ARG A 1 119 ? 15.044 -2.940 -2.108 1.00 91.88 119 ARG A CA 1
ATOM 982 C C . ARG A 1 119 ? 14.622 -2.003 -3.239 1.00 91.88 119 ARG A C 1
ATOM 984 O O . ARG A 1 119 ? 15.486 -1.513 -3.957 1.00 91.88 119 ARG A O 1
ATOM 991 N N . GLU A 1 120 ? 13.328 -1.714 -3.367 1.00 91.50 120 GLU A N 1
ATOM 992 C CA . GLU A 1 120 ? 12.815 -0.761 -4.364 1.00 91.50 120 GLU A CA 1
ATOM 993 C C . GLU A 1 120 ? 13.425 0.639 -4.176 1.00 91.50 120 GLU A C 1
ATOM 995 O O . GLU A 1 120 ? 13.883 1.264 -5.133 1.00 91.50 120 GLU A O 1
ATOM 1000 N N . CYS A 1 121 ? 13.481 1.116 -2.933 1.00 92.56 121 CYS A N 1
ATOM 1001 C CA . CYS A 1 121 ? 14.044 2.410 -2.582 1.00 92.56 121 CYS A CA 1
ATOM 1002 C C . CYS A 1 121 ? 15.552 2.484 -2.845 1.00 92.56 121 CYS A C 1
ATOM 1004 O O . CYS A 1 121 ? 16.021 3.506 -3.336 1.00 92.56 121 CYS A O 1
ATOM 1006 N N . ASN A 1 122 ? 16.306 1.414 -2.583 1.00 92.75 122 ASN A N 1
ATOM 1007 C CA . ASN A 1 122 ? 17.741 1.357 -2.877 1.00 92.75 122 ASN A CA 1
ATOM 1008 C C . ASN A 1 122 ? 18.001 1.424 -4.385 1.00 92.75 122 ASN A C 1
ATOM 1010 O O . ASN A 1 122 ? 18.795 2.252 -4.823 1.00 92.75 122 ASN A O 1
ATOM 1014 N N . LEU A 1 123 ? 17.259 0.649 -5.188 1.00 89.94 123 LEU A N 1
ATOM 1015 C CA . LEU A 1 123 ? 17.348 0.707 -6.654 1.00 89.94 123 LEU A CA 1
ATOM 1016 C C . LEU A 1 123 ? 17.089 2.124 -7.188 1.00 89.94 123 LEU A C 1
ATOM 1018 O O . LEU A 1 123 ? 17.694 2.553 -8.170 1.00 89.94 123 LEU A O 1
ATOM 1022 N N . LEU A 1 124 ? 16.176 2.857 -6.549 1.00 89.12 124 LEU A N 1
ATOM 1023 C CA . LEU A 1 124 ? 15.877 4.250 -6.865 1.00 89.12 124 LEU A CA 1
ATOM 1024 C C . LEU A 1 124 ? 16.965 5.217 -6.409 1.00 89.12 124 LEU A C 1
ATOM 1026 O O . LEU A 1 124 ? 17.334 6.128 -7.152 1.00 89.12 124 LEU A O 1
ATOM 1030 N N . GLY A 1 125 ? 17.448 5.043 -5.184 1.00 88.31 125 GLY A N 1
ATOM 1031 C CA . GLY A 1 125 ? 18.448 5.907 -4.582 1.00 88.31 125 GLY A CA 1
ATOM 1032 C C . GLY A 1 125 ? 19.792 5.815 -5.292 1.00 88.31 125 GLY A C 1
ATOM 1033 O O . GLY A 1 125 ? 20.388 6.848 -5.582 1.00 88.31 125 GLY A O 1
ATOM 1034 N N . GLU A 1 126 ? 20.217 4.609 -5.673 1.00 88.12 126 GLU A N 1
ATOM 1035 C CA . GLU A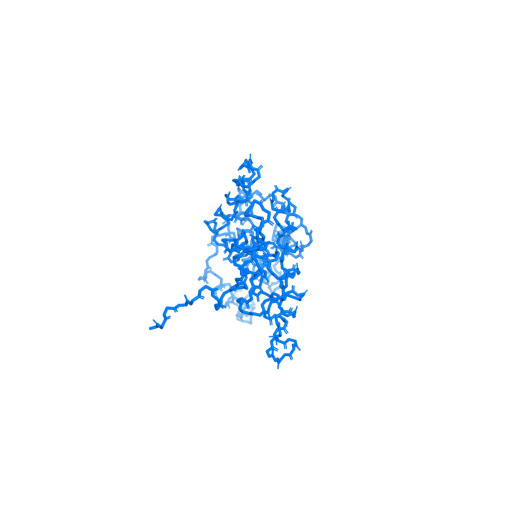 1 126 ? 21.430 4.367 -6.464 1.00 88.12 126 GLU A CA 1
ATOM 1036 C C . GLU A 1 126 ? 21.360 5.053 -7.833 1.00 88.12 126 GLU A C 1
ATOM 1038 O O . GLU A 1 126 ? 22.298 5.740 -8.231 1.00 88.12 126 GLU A O 1
ATOM 1043 N N . LYS A 1 127 ? 20.219 4.946 -8.530 1.00 84.19 127 LYS A N 1
ATOM 1044 C CA . LYS A 1 127 ? 20.006 5.602 -9.833 1.00 84.19 127 LYS A CA 1
ATOM 1045 C C . LYS A 1 127 ? 20.024 7.129 -9.743 1.00 84.19 127 LYS A C 1
ATOM 1047 O O . LYS A 1 127 ? 20.456 7.784 -10.686 1.00 84.19 127 LYS A O 1
ATOM 1052 N N . ASN A 1 128 ? 19.547 7.689 -8.632 1.00 83.06 128 ASN A N 1
ATOM 1053 C CA . ASN A 1 128 ? 19.444 9.136 -8.432 1.00 83.06 128 ASN A CA 1
ATOM 1054 C C . ASN A 1 128 ? 20.619 9.736 -7.640 1.00 83.06 128 ASN A C 1
ATOM 1056 O O . ASN A 1 128 ? 20.652 10.950 -7.446 1.00 83.06 128 ASN A O 1
ATOM 1060 N N . GLY A 1 129 ? 21.553 8.911 -7.156 1.00 89.38 129 GLY A N 1
ATOM 1061 C CA . GLY A 1 129 ? 22.669 9.341 -6.311 1.00 89.38 129 GLY A CA 1
ATOM 1062 C C . GLY A 1 129 ? 22.254 9.889 -4.940 1.00 89.38 129 GLY A C 1
ATOM 1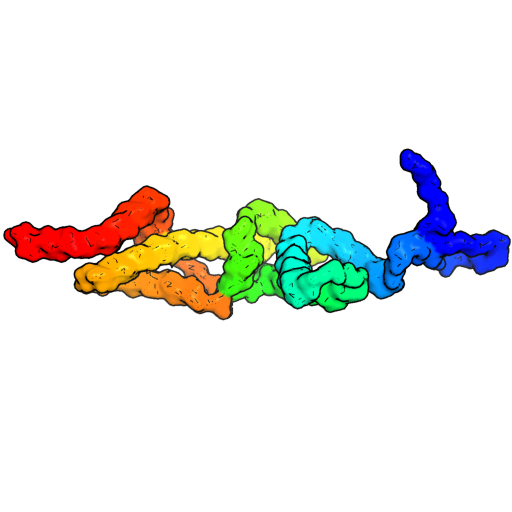063 O O . GLY A 1 129 ? 22.990 10.686 -4.366 1.00 89.38 129 GLY A O 1
ATOM 1064 N N . ASN A 1 130 ? 21.076 9.515 -4.427 1.00 90.12 130 ASN A N 1
ATOM 1065 C CA . ASN A 1 130 ? 20.560 9.991 -3.140 1.00 90.12 130 ASN A CA 1
ATOM 1066 C C . ASN A 1 130 ? 19.750 8.903 -2.423 1.00 90.12 130 ASN A C 1
ATOM 1068 O O . ASN A 1 130 ? 18.696 8.486 -2.909 1.00 90.12 130 ASN A O 1
ATOM 1072 N N . THR A 1 131 ? 20.209 8.513 -1.235 1.00 92.69 131 THR A N 1
ATOM 1073 C CA . THR A 1 131 ? 19.597 7.487 -0.377 1.00 92.69 131 THR A CA 1
ATOM 1074 C C . THR A 1 131 ? 19.051 8.036 0.947 1.00 92.69 131 THR A C 1
ATOM 1076 O O . THR A 1 131 ? 18.486 7.278 1.730 1.00 92.69 131 THR A O 1
ATOM 1079 N N . ASP A 1 132 ? 19.166 9.340 1.212 1.00 93.00 132 ASP A N 1
ATOM 1080 C CA . ASP A 1 132 ? 18.865 9.932 2.530 1.00 93.00 132 ASP A CA 1
ATOM 1081 C C . ASP A 1 132 ? 17.373 9.867 2.892 1.00 93.00 132 ASP A C 1
ATOM 1083 O O . ASP A 1 132 ? 16.991 9.854 4.060 1.00 93.00 132 ASP A O 1
ATOM 1087 N N . TRP A 1 133 ? 16.508 9.797 1.881 1.00 93.50 133 TRP A N 1
ATOM 1088 C CA . TRP A 1 133 ? 15.056 9.729 2.038 1.00 93.50 133 TRP A CA 1
ATOM 1089 C C . TRP A 1 133 ? 14.545 8.317 2.371 1.00 93.50 133 TRP A C 1
ATOM 1091 O O . TRP A 1 133 ? 13.382 8.168 2.749 1.00 93.50 133 TRP A O 1
ATOM 1101 N N . ILE A 1 134 ? 15.377 7.280 2.220 1.00 94.38 134 ILE A N 1
ATOM 1102 C CA . ILE A 1 134 ? 14.936 5.879 2.261 1.00 94.38 134 ILE A CA 1
ATOM 1103 C C . ILE A 1 134 ? 14.408 5.507 3.646 1.00 94.38 134 ILE A C 1
ATOM 1105 O O . ILE A 1 134 ? 13.266 5.065 3.750 1.00 94.38 134 ILE A O 1
ATOM 1109 N N . GLU A 1 135 ? 15.182 5.741 4.710 1.00 93.75 135 GLU A N 1
ATOM 1110 C CA . GLU A 1 135 ? 14.756 5.400 6.078 1.00 93.75 135 GLU A CA 1
ATOM 1111 C C . GLU A 1 135 ? 13.474 6.132 6.478 1.00 93.75 135 GLU A C 1
ATOM 1113 O O . GLU A 1 135 ? 12.599 5.550 7.117 1.00 93.75 135 GLU A O 1
ATOM 1118 N N . GLN A 1 136 ? 13.318 7.384 6.037 1.00 91.56 136 GLN A N 1
ATOM 1119 C CA . GLN A 1 136 ? 12.089 8.130 6.274 1.00 91.56 136 GLN A CA 1
ATOM 1120 C C . GLN A 1 136 ? 10.882 7.436 5.623 1.00 91.56 136 GLN A C 1
ATOM 1122 O O . GLN A 1 136 ? 9.855 7.277 6.279 1.00 91.56 136 GLN A O 1
ATOM 1127 N N . ARG A 1 137 ? 10.987 6.982 4.366 1.00 91.44 137 ARG A N 1
ATOM 1128 C CA . ARG A 1 137 ? 9.873 6.286 3.689 1.00 91.44 137 ARG A CA 1
ATOM 1129 C C . ARG A 1 137 ? 9.565 4.926 4.284 1.00 91.44 137 ARG A C 1
ATOM 1131 O O . ARG A 1 137 ? 8.402 4.531 4.315 1.00 91.44 137 ARG A O 1
ATOM 1138 N N . LEU A 1 138 ? 10.579 4.214 4.765 1.00 92.56 138 LEU A N 1
ATOM 1139 C CA . LEU A 1 138 ? 10.366 2.944 5.451 1.00 92.56 138 LEU A CA 1
ATOM 1140 C C . LEU A 1 138 ? 9.607 3.157 6.764 1.00 92.56 138 LEU A C 1
ATOM 1142 O O . LEU A 1 138 ? 8.610 2.476 6.993 1.00 92.56 138 LEU A O 1
ATOM 1146 N N . ALA A 1 139 ? 9.994 4.162 7.553 1.00 90.00 139 ALA A N 1
ATOM 1147 C CA . ALA A 1 139 ? 9.282 4.528 8.775 1.00 90.00 139 ALA A CA 1
ATOM 1148 C C . ALA A 1 139 ? 7.833 4.976 8.502 1.00 90.00 139 ALA A C 1
ATOM 1150 O O . ALA A 1 139 ? 6.924 4.602 9.242 1.00 90.00 139 ALA A O 1
ATOM 1151 N N . GLU A 1 140 ? 7.593 5.738 7.428 1.00 88.00 140 GLU A N 1
ATOM 1152 C CA . GLU A 1 140 ? 6.239 6.132 7.006 1.00 88.00 140 GLU A CA 1
ATOM 1153 C C . GLU A 1 140 ? 5.379 4.907 6.645 1.00 88.00 140 GLU A C 1
ATOM 1155 O O . GLU A 1 140 ? 4.239 4.812 7.102 1.00 88.00 140 GLU A O 1
ATOM 1160 N N . LEU A 1 141 ? 5.920 3.923 5.908 1.00 87.88 141 LEU A N 1
ATOM 1161 C CA . LEU A 1 141 ? 5.193 2.685 5.594 1.00 87.88 141 LEU A CA 1
ATOM 1162 C C . LEU A 1 141 ? 4.896 1.850 6.850 1.00 87.88 141 LEU A C 1
ATOM 1164 O O . LEU A 1 141 ? 3.789 1.328 6.997 1.00 87.88 141 LEU A O 1
ATOM 1168 N N . GLU A 1 142 ? 5.866 1.697 7.752 1.00 89.06 142 GLU A N 1
ATOM 1169 C CA . GLU A 1 142 ? 5.667 0.979 9.017 1.00 89.06 142 GLU A CA 1
ATOM 1170 C C . GLU A 1 142 ? 4.566 1.622 9.852 1.00 89.06 142 GLU A C 1
ATOM 1172 O O . GLU A 1 142 ? 3.668 0.942 10.356 1.00 89.06 142 GLU A O 1
ATOM 1177 N N . GLN A 1 143 ? 4.601 2.945 9.958 1.00 86.88 143 GLN A N 1
ATOM 1178 C CA . GLN A 1 143 ? 3.625 3.685 10.729 1.00 86.88 143 GLN A CA 1
ATOM 1179 C C . GLN A 1 143 ? 2.239 3.663 10.075 1.00 86.88 143 GLN A C 1
ATOM 1181 O O . GLN A 1 143 ? 1.235 3.543 10.772 1.00 86.88 143 GLN A O 1
ATOM 1186 N N . TYR A 1 144 ? 2.164 3.700 8.748 1.00 86.62 144 TYR A N 1
ATOM 1187 C CA . TYR A 1 144 ? 0.915 3.503 8.026 1.00 86.62 144 TYR A CA 1
ATOM 1188 C C . TYR A 1 144 ? 0.298 2.124 8.307 1.00 86.62 144 TYR A C 1
ATOM 1190 O O . TYR A 1 144 ? -0.873 2.029 8.677 1.00 86.62 144 TYR A O 1
ATOM 1198 N N . LYS A 1 145 ? 1.094 1.050 8.243 1.00 86.50 145 LYS A N 1
ATOM 1199 C CA . LYS A 1 145 ? 0.636 -0.301 8.612 1.00 86.50 145 LYS A CA 1
ATOM 1200 C C . LYS A 1 145 ? 0.194 -0.389 10.070 1.00 86.50 145 LYS A C 1
ATOM 1202 O O . LYS A 1 145 ? -0.783 -1.069 10.381 1.00 86.50 145 LYS A O 1
ATOM 1207 N N . PHE A 1 146 ? 0.896 0.304 10.964 1.00 86.69 146 PHE A N 1
ATOM 1208 C CA . PHE A 1 146 ? 0.512 0.410 12.366 1.00 86.69 146 PHE A CA 1
ATOM 1209 C C . PHE A 1 146 ? -0.867 1.068 12.529 1.00 86.69 146 PHE A C 1
ATOM 1211 O O . PHE A 1 146 ? -1.705 0.540 13.257 1.00 86.69 146 PHE A O 1
ATOM 1218 N N . ILE A 1 147 ? -1.130 2.166 11.812 1.00 86.88 147 ILE A N 1
ATOM 1219 C CA . ILE A 1 147 ? -2.430 2.853 11.814 1.00 86.88 147 ILE A CA 1
ATOM 1220 C C . ILE A 1 147 ? -3.532 1.936 11.280 1.00 86.88 147 ILE A C 1
ATOM 1222 O O . ILE A 1 147 ? -4.576 1.827 11.921 1.00 86.88 147 ILE A O 1
ATOM 1226 N N . LEU A 1 148 ? -3.298 1.232 10.165 1.00 86.12 148 LEU A N 1
ATOM 1227 C CA . LEU A 1 148 ? -4.265 0.274 9.618 1.00 86.12 148 LEU A CA 1
ATOM 1228 C C . LEU A 1 148 ? -4.630 -0.809 10.640 1.00 86.12 148 LEU A C 1
ATOM 1230 O O . LEU A 1 148 ? -5.813 -1.077 10.848 1.00 86.12 148 LEU A O 1
ATOM 1234 N N . ARG A 1 149 ? -3.642 -1.376 11.343 1.00 86.12 149 ARG A N 1
ATOM 1235 C CA . ARG A 1 149 ? -3.896 -2.351 12.414 1.00 86.12 149 ARG A CA 1
ATOM 1236 C C . ARG A 1 149 ? -4.752 -1.756 13.533 1.00 86.12 149 ARG A C 1
ATOM 1238 O O . ARG A 1 149 ? -5.747 -2.355 13.922 1.00 86.12 149 ARG A O 1
ATOM 1245 N N . CYS A 1 150 ? -4.408 -0.561 14.010 1.00 90.12 150 CYS A N 1
ATOM 1246 C CA . CYS A 1 150 ? -5.189 0.123 15.041 1.00 90.12 150 CYS A CA 1
ATOM 1247 C C . CYS A 1 150 ? -6.615 0.451 14.571 1.00 90.12 150 CYS A C 1
ATOM 1249 O O . CYS A 1 150 ? -7.539 0.427 15.379 1.00 90.12 150 CYS A O 1
ATOM 1251 N N . SER A 1 151 ? -6.811 0.722 13.277 1.00 90.12 151 SER A N 1
ATOM 1252 C CA . SER A 1 151 ? -8.127 1.034 12.714 1.00 90.12 151 SER A CA 1
ATOM 1253 C C . SER A 1 151 ? -9.098 -0.151 12.748 1.00 90.12 151 SER A C 1
ATOM 1255 O O . SER A 1 151 ? -10.289 0.063 12.964 1.00 90.12 151 SER A O 1
ATOM 1257 N N . SER A 1 152 ? -8.606 -1.391 12.620 1.00 89.50 152 SER A N 1
ATOM 1258 C CA . SER A 1 152 ? -9.427 -2.606 12.769 1.00 89.50 152 SER A CA 1
ATOM 1259 C C . SER A 1 152 ? -10.053 -2.669 14.164 1.00 89.50 152 SER A C 1
ATOM 1261 O O . SER A 1 152 ? -11.276 -2.685 14.316 1.00 89.50 152 SER A O 1
ATOM 1263 N N . ALA A 1 153 ? -9.213 -2.563 15.197 1.00 92.94 153 ALA A N 1
ATOM 1264 C CA . ALA A 1 153 ? -9.658 -2.528 16.584 1.00 92.94 153 ALA A CA 1
ATOM 1265 C C . ALA A 1 153 ? -10.548 -1.307 16.878 1.00 92.94 153 ALA A C 1
ATOM 1267 O O . ALA A 1 153 ? -11.576 -1.428 17.542 1.00 92.94 153 ALA A O 1
ATOM 1268 N N . ALA A 1 154 ? -10.193 -0.132 16.350 1.00 94.06 154 ALA A N 1
ATOM 1269 C CA . ALA A 1 154 ? -10.978 1.090 16.509 1.00 94.06 154 ALA A CA 1
ATOM 1270 C C . ALA A 1 154 ? -12.400 0.944 15.943 1.00 94.06 154 ALA A C 1
ATOM 1272 O O . ALA A 1 154 ? -13.347 1.415 16.570 1.00 94.06 154 ALA A O 1
ATOM 1273 N N . ASN A 1 155 ? -12.561 0.265 14.801 1.00 94.75 155 ASN A N 1
ATOM 1274 C CA . ASN A 1 155 ? -13.872 -0.011 14.211 1.00 94.75 155 ASN A CA 1
ATOM 1275 C C . ASN A 1 155 ? -14.729 -0.888 15.131 1.00 94.75 155 ASN A C 1
ATOM 1277 O O . ASN A 1 155 ? -15.874 -0.530 15.396 1.00 94.75 155 ASN A O 1
ATOM 1281 N N . LEU A 1 156 ? -14.169 -1.973 15.680 1.00 94.56 156 LEU A N 1
ATOM 1282 C CA . LEU A 1 156 ? -14.892 -2.854 16.609 1.00 94.56 156 LEU A CA 1
ATOM 1283 C C . LEU A 1 156 ? -15.329 -2.116 17.879 1.00 94.56 156 LEU A C 1
ATOM 1285 O O . LEU A 1 156 ? -16.469 -2.241 18.320 1.00 94.56 156 LEU A O 1
ATOM 1289 N N . ILE A 1 157 ? -14.445 -1.300 18.459 1.00 94.12 157 ILE A N 1
ATOM 1290 C CA . ILE A 1 157 ? -14.790 -0.489 19.632 1.00 94.12 157 ILE A CA 1
ATOM 1291 C C . ILE A 1 157 ? -15.876 0.534 19.289 1.00 94.12 157 ILE A C 1
ATOM 1293 O O . ILE A 1 157 ? -16.817 0.712 20.062 1.00 94.12 157 ILE A O 1
ATOM 1297 N N . HIS A 1 158 ? -15.782 1.192 18.133 1.00 94.69 158 HIS A N 1
ATOM 1298 C CA . HIS A 1 158 ? -16.805 2.129 17.678 1.00 94.69 158 HIS A CA 1
ATOM 1299 C C . HIS A 1 158 ? -18.172 1.450 17.498 1.00 94.69 158 HIS A C 1
ATOM 1301 O O . HIS A 1 158 ? -19.200 2.015 17.884 1.00 94.69 158 HIS A O 1
ATOM 1307 N N . GLU A 1 159 ? -18.188 0.223 16.979 1.00 95.44 159 GLU A N 1
ATOM 1308 C CA . GLU A 1 159 ? -19.395 -0.586 16.839 1.00 95.44 159 GLU A CA 1
ATOM 1309 C C . GLU A 1 159 ? -19.991 -0.957 18.201 1.00 95.44 159 GLU A C 1
ATOM 1311 O O . GLU A 1 159 ? -21.168 -0.696 18.427 1.00 95.44 159 GLU A O 1
ATOM 1316 N N . ILE A 1 160 ? -19.183 -1.438 19.152 1.00 94.50 160 ILE A N 1
ATOM 1317 C CA . ILE A 1 160 ? -19.619 -1.724 20.533 1.00 94.50 160 ILE A CA 1
ATOM 1318 C C . ILE A 1 160 ? -20.253 -0.490 21.178 1.00 94.50 160 ILE A C 1
ATOM 1320 O O . ILE A 1 160 ? -21.345 -0.563 21.743 1.00 94.50 160 ILE A O 1
ATOM 1324 N N . VAL A 1 161 ? -19.583 0.660 21.081 1.00 93.88 161 VAL A N 1
ATOM 1325 C CA . VAL A 1 161 ? -20.078 1.926 21.635 1.00 93.88 161 VAL A CA 1
ATOM 1326 C C . VAL A 1 161 ? -21.444 2.278 21.050 1.00 93.88 161 VAL A C 1
ATOM 1328 O O . VAL A 1 161 ? -22.340 2.689 21.788 1.00 93.88 161 VAL A O 1
ATOM 1331 N N . THR A 1 162 ? -21.616 2.068 19.746 1.00 92.88 162 THR A N 1
ATOM 1332 C CA . THR A 1 162 ? -22.858 2.357 19.023 1.00 92.88 162 THR A CA 1
ATOM 1333 C C . THR A 1 162 ? -23.971 1.371 19.383 1.00 92.88 162 THR A C 1
ATOM 1335 O O . THR A 1 162 ? -25.075 1.791 19.724 1.00 92.88 162 THR A O 1
ATOM 1338 N N . VAL A 1 163 ? -23.683 0.068 19.359 1.00 93.94 163 VAL A N 1
ATOM 1339 C CA . VAL A 1 163 ? -24.641 -1.020 19.613 1.00 93.94 163 VAL A CA 1
ATOM 1340 C C . VAL A 1 163 ? -25.203 -0.963 21.031 1.00 93.94 163 VAL A C 1
ATOM 1342 O O . VAL A 1 163 ? -26.400 -1.181 21.220 1.00 93.94 163 VAL A O 1
ATOM 1345 N N . TYR A 1 164 ? -24.359 -0.630 22.009 1.00 92.19 164 TYR A N 1
ATOM 1346 C CA . TYR A 1 164 ? -24.711 -0.626 23.430 1.00 92.19 164 TYR A CA 1
ATOM 1347 C C . TYR A 1 164 ? -25.002 0.763 24.011 1.00 92.19 164 TYR A C 1
ATOM 1349 O O . TYR A 1 164 ? -25.246 0.884 25.219 1.00 92.19 164 TYR A O 1
ATOM 1357 N N . GLY A 1 165 ? -24.959 1.811 23.179 1.00 91.00 165 GLY A N 1
ATOM 1358 C CA . GLY A 1 165 ? -25.211 3.193 23.591 1.00 91.00 165 GLY A CA 1
ATOM 1359 C C . GLY A 1 165 ? -24.260 3.676 24.691 1.00 91.00 165 GLY A C 1
ATOM 1360 O O . GLY A 1 165 ? -24.687 4.354 25.626 1.00 91.00 165 GLY A O 1
ATOM 1361 N N . ILE A 1 166 ? -22.984 3.284 24.630 1.00 92.19 166 ILE A N 1
ATOM 1362 C CA . ILE A 1 166 ? -21.994 3.641 25.652 1.00 92.19 166 ILE A CA 1
ATOM 1363 C C . ILE A 1 166 ? -21.640 5.122 25.506 1.00 92.19 166 ILE A C 1
ATOM 1365 O O . ILE A 1 166 ? -21.188 5.576 24.460 1.00 92.19 166 ILE A O 1
ATOM 1369 N N . THR A 1 167 ? -21.806 5.893 26.576 1.00 92.06 167 THR A N 1
ATOM 1370 C CA . THR A 1 167 ? -21.438 7.312 26.598 1.00 92.06 167 THR A CA 1
ATOM 1371 C C . THR A 1 167 ? -20.019 7.500 27.128 1.00 92.06 167 THR A C 1
ATOM 1373 O O . THR A 1 167 ? -19.649 6.887 28.127 1.00 92.06 167 THR A O 1
ATOM 1376 N N . GLY A 1 168 ? -19.235 8.385 26.512 1.00 91.56 168 GLY A N 1
ATOM 1377 C CA . GLY A 1 168 ? -17.864 8.681 26.933 1.00 91.56 168 GLY A CA 1
ATOM 1378 C C . GLY A 1 168 ? -17.099 9.492 25.889 1.00 91.56 168 GLY A C 1
ATOM 1379 O O . GLY A 1 168 ? -17.650 9.856 24.850 1.00 91.56 168 GLY A O 1
ATOM 1380 N N . ASN A 1 169 ? -15.824 9.780 26.161 1.00 91.38 169 ASN A N 1
ATOM 1381 C CA . ASN A 1 169 ? -14.942 10.419 25.185 1.00 91.38 169 ASN A CA 1
ATOM 1382 C C . ASN A 1 169 ? -14.263 9.357 24.307 1.00 91.38 169 ASN A C 1
ATOM 1384 O O . ASN A 1 169 ? -13.342 8.681 24.757 1.00 91.38 169 ASN A O 1
ATOM 1388 N N . PHE A 1 170 ? -14.695 9.259 23.049 1.00 90.44 170 PHE A N 1
ATOM 1389 C CA . PHE A 1 170 ? -14.126 8.360 22.037 1.00 90.44 170 PHE A CA 1
ATOM 1390 C C . PHE A 1 170 ? -13.485 9.123 20.867 1.00 90.44 170 PHE A C 1
ATOM 1392 O O . PHE A 1 170 ? -13.373 8.593 19.761 1.00 90.44 170 PHE A O 1
ATOM 1399 N N . LYS A 1 171 ? -13.062 10.376 21.089 1.00 89.62 171 LYS A N 1
ATOM 1400 C CA . LYS A 1 171 ? -12.520 11.243 20.033 1.00 89.62 171 LYS A CA 1
ATOM 1401 C C . LYS A 1 171 ? -11.301 10.635 19.336 1.00 89.62 171 LYS A C 1
ATOM 1403 O O . LYS A 1 171 ? -11.197 10.716 18.121 1.00 89.62 171 LYS A O 1
ATOM 1408 N N . ASP A 1 172 ? -10.407 9.985 20.077 1.00 88.06 172 ASP A N 1
ATOM 1409 C CA . ASP A 1 172 ? -9.210 9.376 19.484 1.00 88.06 172 ASP A CA 1
ATOM 1410 C C . ASP A 1 172 ? -9.548 8.197 18.562 1.00 88.06 172 ASP A C 1
ATOM 1412 O O . ASP A 1 172 ? -8.944 8.058 17.502 1.00 88.06 172 ASP A O 1
ATOM 1416 N N . ILE A 1 173 ? -10.567 7.403 18.913 1.00 91.00 173 ILE A N 1
ATOM 1417 C CA . ILE A 1 173 ? -11.106 6.347 18.043 1.00 91.00 173 ILE A CA 1
ATOM 1418 C C . ILE A 1 173 ? -11.657 6.969 16.756 1.00 91.00 173 ILE A C 1
ATOM 1420 O O . ILE A 1 173 ? -11.311 6.526 15.665 1.00 91.00 173 ILE A O 1
ATOM 1424 N N . GLN A 1 174 ? -12.456 8.033 16.868 1.00 89.25 174 GLN A N 1
ATOM 1425 C CA . GLN A 1 174 ? -13.012 8.738 15.708 1.00 89.25 174 GLN A CA 1
ATOM 1426 C C . GLN A 1 174 ? -11.912 9.307 14.803 1.00 89.25 174 GLN A C 1
ATOM 1428 O O . GLN A 1 174 ? -11.949 9.068 13.601 1.00 89.25 174 GLN A O 1
ATOM 1433 N N . ASN A 1 175 ? -10.895 9.955 15.376 1.00 86.94 175 ASN A N 1
ATOM 1434 C CA . ASN A 1 175 ? -9.760 10.500 14.627 1.00 86.94 175 ASN A CA 1
ATOM 1435 C C . ASN A 1 175 ? -9.008 9.409 13.842 1.00 86.94 175 ASN A C 1
ATOM 1437 O O . ASN A 1 175 ? -8.629 9.631 12.695 1.00 86.94 175 ASN A O 1
ATOM 1441 N N . ILE A 1 176 ? -8.789 8.230 14.443 1.00 88.38 176 ILE A N 1
ATOM 1442 C CA . ILE A 1 176 ? -8.144 7.090 13.766 1.00 88.38 176 ILE A CA 1
ATOM 1443 C C . ILE A 1 176 ? -8.985 6.632 12.572 1.00 88.38 176 ILE A C 1
ATOM 1445 O O . ILE A 1 176 ? -8.450 6.404 11.487 1.00 88.38 176 ILE A O 1
ATOM 1449 N N . LEU A 1 177 ? -10.300 6.515 12.758 1.00 89.19 177 LEU A N 1
ATOM 1450 C CA . LEU A 1 177 ? -11.210 6.096 11.694 1.00 89.19 177 LEU A CA 1
ATOM 1451 C C . LEU A 1 177 ? -11.323 7.142 10.581 1.00 89.19 177 LEU A C 1
ATOM 1453 O O . LEU A 1 177 ? -11.413 6.776 9.412 1.00 89.19 177 LEU A O 1
ATOM 1457 N N . GLU A 1 178 ? -11.301 8.431 10.912 1.00 86.38 178 GLU A N 1
ATOM 1458 C CA . GLU A 1 178 ? -11.266 9.519 9.931 1.00 86.38 178 GLU A CA 1
ATOM 1459 C C . GLU A 1 178 ? -9.963 9.513 9.130 1.00 86.38 178 GLU A C 1
ATOM 1461 O O . GLU A 1 178 ? -10.001 9.627 7.905 1.00 86.38 178 GLU A O 1
ATOM 1466 N N . LEU A 1 179 ? -8.819 9.292 9.784 1.00 82.50 179 LEU A N 1
ATOM 1467 C CA . LEU A 1 179 ? -7.515 9.247 9.123 1.00 82.50 179 LEU A CA 1
ATOM 1468 C C . LEU A 1 179 ? -7.469 8.192 8.009 1.00 82.50 179 LEU A C 1
ATOM 1470 O O . LEU A 1 179 ? -6.970 8.477 6.925 1.00 82.50 179 LEU A O 1
ATOM 1474 N N . VAL A 1 180 ? -8.030 7.003 8.248 1.00 81.44 180 VAL A N 1
ATOM 1475 C CA . VAL A 1 180 ? -8.078 5.922 7.245 1.00 81.44 180 VAL A CA 1
ATOM 1476 C C . VAL A 1 180 ? -9.150 6.168 6.172 1.00 81.44 180 VAL A C 1
ATOM 1478 O O . VAL A 1 180 ? -9.021 5.686 5.051 1.00 81.44 180 VAL A O 1
ATOM 1481 N N . LYS A 1 181 ? -10.190 6.962 6.460 1.00 82.12 181 LYS A N 1
ATOM 1482 C CA . LYS A 1 181 ? -11.216 7.340 5.468 1.00 82.12 181 LYS A CA 1
ATOM 1483 C C . LYS A 1 181 ? -10.721 8.378 4.458 1.00 82.12 181 LYS A C 1
ATOM 1485 O O . LYS A 1 181 ? -11.210 8.402 3.330 1.00 82.12 181 LYS A O 1
ATOM 1490 N N . HIS A 1 182 ? -9.783 9.246 4.836 1.00 75.88 182 HIS A N 1
ATOM 1491 C CA . HIS A 1 182 ? -9.279 10.313 3.969 1.00 75.88 182 HIS A CA 1
ATOM 1492 C C . HIS A 1 182 ? -8.174 9.822 3.025 1.00 75.88 182 HIS A C 1
ATOM 1494 O O . HIS A 1 182 ? -6.992 10.106 3.197 1.00 75.88 182 HIS A O 1
ATOM 1500 N N . THR A 1 183 ? -8.581 9.130 1.965 1.00 68.25 183 THR A N 1
ATOM 1501 C CA . THR A 1 183 ? -7.697 8.510 0.966 1.00 68.25 183 THR A CA 1
ATOM 1502 C C . THR A 1 183 ? -6.790 9.489 0.208 1.00 68.25 183 THR A C 1
ATOM 1504 O O . THR A 1 183 ? -5.727 9.093 -0.270 1.00 68.25 183 THR A O 1
ATOM 1507 N N . GLU A 1 184 ? -7.182 10.760 0.090 1.00 71.75 184 GLU A N 1
ATOM 1508 C CA . GLU A 1 184 ? -6.388 11.815 -0.565 1.00 71.75 184 GLU A CA 1
ATOM 1509 C C . GLU A 1 184 ? -5.363 12.480 0.364 1.00 71.75 184 GLU A C 1
ATOM 1511 O O . GLU A 1 184 ? -4.508 13.238 -0.107 1.00 71.75 184 GLU A O 1
ATOM 1516 N N . ALA A 1 185 ? -5.435 12.212 1.673 1.00 74.44 185 ALA A N 1
ATOM 1517 C CA . ALA A 1 185 ? -4.519 12.792 2.639 1.00 74.44 185 ALA A CA 1
ATOM 1518 C C . ALA A 1 185 ? -3.091 12.280 2.422 1.00 74.44 185 ALA A C 1
ATOM 1520 O O . ALA A 1 185 ? -2.852 11.133 2.031 1.00 74.44 185 ALA A O 1
ATOM 1521 N N . PHE A 1 186 ? -2.128 13.153 2.710 1.00 73.12 186 PHE A N 1
ATOM 1522 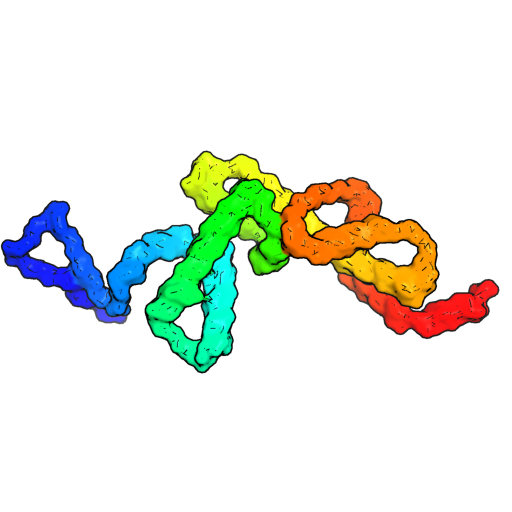C CA . PHE A 1 186 ? -0.741 12.742 2.865 1.00 73.12 186 PHE A CA 1
ATOM 1523 C C . PHE A 1 186 ? -0.549 12.056 4.209 1.00 73.12 186 PHE A C 1
ATOM 1525 O O . PHE A 1 186 ? -1.306 12.276 5.156 1.00 73.12 186 PHE A O 1
ATOM 1532 N N . PHE A 1 187 ? 0.499 11.245 4.289 1.00 71.12 187 PHE A N 1
ATOM 1533 C CA . PHE A 1 187 ? 0.861 10.585 5.525 1.00 71.12 187 PHE A CA 1
ATOM 1534 C C . PHE A 1 187 ? 1.095 11.600 6.660 1.00 71.12 187 PHE A C 1
ATOM 1536 O O . PHE A 1 187 ? 1.899 12.526 6.529 1.00 71.12 187 PHE A O 1
ATOM 1543 N N . VAL A 1 188 ? 0.404 11.406 7.787 1.00 71.75 188 VAL A N 1
ATOM 1544 C CA . VAL A 1 188 ? 0.576 12.202 9.008 1.00 71.75 188 VAL A CA 1
ATOM 1545 C C . VAL A 1 188 ? 1.202 11.322 10.077 1.00 71.75 188 VAL A C 1
ATOM 1547 O O . VAL A 1 188 ? 0.689 10.251 10.402 1.00 71.75 188 VAL A O 1
ATOM 1550 N N . LYS A 1 189 ? 2.305 11.799 10.659 1.00 74.19 189 LYS A N 1
ATOM 1551 C CA . LYS A 1 189 ? 2.957 11.115 11.772 1.00 74.19 189 LYS A CA 1
ATOM 1552 C C . LYS A 1 189 ? 2.028 11.106 12.982 1.00 74.19 189 LYS A C 1
ATOM 1554 O O . LYS A 1 189 ? 1.644 12.149 13.502 1.00 74.19 189 LYS A O 1
ATOM 1559 N N . VAL A 1 190 ? 1.722 9.909 13.449 1.00 76.06 190 VAL A N 1
ATOM 1560 C CA . VAL A 1 190 ? 0.977 9.654 14.678 1.00 76.06 190 VAL A CA 1
ATOM 1561 C C . VAL A 1 190 ? 1.927 9.571 15.874 1.00 76.06 190 VAL A C 1
ATOM 1563 O O . VAL A 1 190 ? 3.045 9.060 15.772 1.00 76.06 190 VAL A O 1
ATOM 1566 N N . ASP A 1 191 ? 1.478 10.037 17.036 1.00 76.88 191 ASP A N 1
ATOM 1567 C CA . ASP A 1 191 ? 2.178 9.783 18.290 1.00 76.88 191 ASP A CA 1
ATOM 1568 C C . ASP A 1 191 ? 1.896 8.357 18.791 1.00 76.88 191 ASP A C 1
ATOM 1570 O O . ASP A 1 191 ? 0.890 8.089 19.449 1.00 76.88 191 ASP A O 1
ATOM 1574 N N . ALA A 1 192 ? 2.806 7.432 18.482 1.00 68.62 192 ALA A N 1
ATOM 1575 C CA . ALA A 1 192 ? 2.718 6.041 18.923 1.00 68.62 192 ALA A CA 1
ATOM 1576 C C . ALA A 1 192 ? 2.859 5.865 20.451 1.00 68.62 192 ALA A C 1
ATOM 1578 O O . ALA A 1 192 ? 2.622 4.769 20.958 1.00 68.62 192 ALA A O 1
ATOM 1579 N N . THR A 1 193 ? 3.234 6.911 21.200 1.00 73.12 193 THR A N 1
ATOM 1580 C CA . THR A 1 193 ? 3.303 6.857 22.671 1.00 73.12 193 THR A CA 1
ATOM 1581 C C . THR A 1 193 ? 1.937 7.020 23.335 1.00 73.12 193 THR A C 1
ATOM 1583 O O . THR A 1 193 ? 1.765 6.617 24.493 1.00 73.12 193 THR A O 1
ATOM 1586 N N . SER A 1 194 ? 0.949 7.525 22.590 1.00 82.19 194 SER A N 1
ATOM 1587 C CA . SER A 1 194 ? -0.435 7.624 23.041 1.00 82.19 194 SER A CA 1
ATOM 1588 C C . SER A 1 194 ? -0.964 6.261 23.495 1.00 82.19 194 SER A C 1
ATOM 1590 O O . SER A 1 194 ? -0.817 5.240 22.816 1.00 82.19 194 SER A O 1
ATOM 1592 N N . GLU A 1 195 ? -1.594 6.256 24.670 1.00 85.19 195 GLU A N 1
ATOM 1593 C CA . GLU A 1 195 ? -2.164 5.056 25.290 1.00 85.19 195 GLU A CA 1
ATOM 1594 C C . GLU A 1 195 ? -3.196 4.377 24.382 1.00 85.19 195 GLU A C 1
ATOM 1596 O O . GLU A 1 195 ? -3.260 3.151 24.325 1.00 85.19 195 GLU A O 1
ATOM 1601 N N . VAL A 1 196 ? -3.955 5.167 23.614 1.00 86.88 196 VAL A N 1
ATOM 1602 C CA . VAL A 1 196 ? -4.975 4.657 22.688 1.00 86.88 196 VAL A CA 1
ATOM 1603 C C . VAL A 1 196 ? -4.330 3.804 21.603 1.00 86.88 196 VAL A C 1
ATOM 1605 O O . VAL A 1 196 ? -4.747 2.672 21.379 1.00 86.88 196 VAL A O 1
ATOM 1608 N N . TYR A 1 197 ? -3.268 4.303 20.969 1.00 86.19 197 TYR A N 1
ATOM 1609 C CA . TYR A 1 197 ? -2.563 3.554 19.933 1.00 86.19 197 TYR A CA 1
ATOM 1610 C C . TYR A 1 197 ? -1.883 2.304 20.491 1.00 86.19 197 TYR A C 1
ATOM 1612 O O . TYR A 1 197 ? -1.941 1.257 19.849 1.00 86.19 197 TYR A O 1
ATOM 1620 N N . ARG A 1 198 ? -1.301 2.371 21.697 1.00 85.94 198 ARG A N 1
ATOM 1621 C CA . ARG A 1 198 ? -0.733 1.187 22.363 1.00 85.94 198 ARG A CA 1
ATOM 1622 C C . ARG A 1 198 ? -1.800 0.127 22.631 1.00 85.94 198 ARG A C 1
ATOM 1624 O O . ARG A 1 198 ? -1.604 -1.021 22.241 1.00 85.94 198 ARG A O 1
ATOM 1631 N N . THR A 1 199 ? -2.940 0.532 23.186 1.00 90.06 199 THR A N 1
ATOM 1632 C CA . THR A 1 199 ? -4.065 -0.361 23.502 1.00 90.06 199 THR A CA 1
ATOM 1633 C C . THR A 1 199 ? -4.653 -1.002 22.247 1.00 90.06 199 THR A C 1
ATOM 1635 O O . THR A 1 199 ? -4.811 -2.216 22.182 1.00 90.06 199 THR A O 1
ATOM 1638 N N . LEU A 1 200 ? -4.939 -0.213 21.210 1.00 91.94 200 LEU A N 1
ATOM 1639 C CA . LEU A 1 200 ? -5.487 -0.744 19.959 1.00 91.94 200 LEU A CA 1
ATOM 1640 C C . LEU A 1 200 ? -4.494 -1.662 19.244 1.00 91.94 200 LEU A C 1
ATOM 1642 O O . LEU A 1 200 ? -4.894 -2.644 18.631 1.00 91.94 200 LEU A O 1
ATOM 1646 N N . SER A 1 201 ? -3.195 -1.374 19.341 1.00 88.19 201 SER A N 1
ATOM 1647 C CA . SER A 1 201 ? -2.167 -2.192 18.699 1.00 88.19 201 SER A CA 1
ATOM 1648 C C . SER A 1 201 ? -1.941 -3.557 19.350 1.00 88.19 201 SER A C 1
ATOM 1650 O O . SER A 1 201 ? -1.355 -4.425 18.701 1.00 88.19 201 SER A O 1
ATOM 1652 N N . SER A 1 202 ? -2.376 -3.745 20.603 1.00 89.81 202 SER A N 1
ATOM 1653 C CA . SER A 1 202 ? -2.304 -5.027 21.313 1.00 89.81 202 SER A CA 1
ATOM 1654 C C . SER A 1 202 ? -3.534 -5.909 21.103 1.00 89.81 202 SER A C 1
ATOM 1656 O O . SER A 1 202 ? -3.544 -7.040 21.578 1.00 89.81 202 SER A O 1
ATOM 1658 N N . VAL A 1 203 ? -4.571 -5.408 20.424 1.00 90.06 203 VAL A N 1
ATOM 1659 C CA . VAL A 1 203 ? -5.727 -6.215 20.026 1.00 90.06 203 VAL A CA 1
ATOM 1660 C C . VAL A 1 203 ? -5.265 -7.180 18.935 1.00 90.06 203 VAL A C 1
ATOM 1662 O O . VAL A 1 203 ? -4.932 -6.770 17.823 1.00 90.06 203 VAL A O 1
ATOM 1665 N N . ASP A 1 204 ? -5.193 -8.461 19.280 1.00 90.25 204 ASP A N 1
ATOM 1666 C CA . ASP A 1 204 ? -4.922 -9.544 18.335 1.00 90.25 204 ASP A CA 1
ATOM 1667 C C . ASP A 1 204 ? -6.225 -10.191 17.832 1.00 90.25 204 ASP A C 1
ATOM 1669 O O . ASP A 1 204 ? -7.328 -9.783 18.195 1.00 90.25 204 ASP A O 1
ATOM 1673 N N . TYR A 1 205 ? -6.095 -11.231 17.006 1.00 89.81 205 TYR A N 1
ATOM 1674 C CA . TYR A 1 205 ? -7.235 -11.938 16.422 1.00 89.81 205 TYR A CA 1
ATOM 1675 C C . TYR A 1 205 ? -8.187 -12.549 17.468 1.00 89.81 205 TYR A C 1
ATOM 1677 O O . TYR A 1 205 ? -9.395 -12.547 17.252 1.00 89.81 205 TYR A O 1
ATOM 1685 N N . LEU A 1 206 ? -7.682 -13.024 18.616 1.00 92.44 206 LEU A N 1
ATOM 1686 C CA . LEU A 1 206 ? -8.525 -13.590 19.676 1.00 92.44 206 LEU A CA 1
ATOM 1687 C C . LEU A 1 206 ? -9.354 -12.498 20.344 1.00 92.44 206 LEU A C 1
ATOM 1689 O O . LEU A 1 206 ? -10.543 -12.689 20.603 1.00 92.44 206 LEU A O 1
ATOM 1693 N N . HIS A 1 207 ? -8.733 -11.346 20.608 1.00 93.31 207 HIS A N 1
ATOM 1694 C CA . HIS A 1 207 ? -9.445 -10.185 21.127 1.00 93.31 207 HIS A CA 1
ATOM 1695 C C . HIS A 1 207 ? -10.504 -9.709 20.126 1.00 93.31 207 HIS A C 1
ATOM 1697 O O . HIS A 1 207 ? -11.637 -9.463 20.533 1.00 93.31 207 HIS A O 1
ATOM 1703 N N . GLU A 1 208 ? -10.174 -9.618 18.832 1.00 92.25 208 GLU A N 1
ATOM 1704 C CA . GLU A 1 208 ? -11.143 -9.235 17.798 1.00 92.25 208 GLU A CA 1
ATOM 1705 C C . GLU A 1 208 ? -12.346 -10.182 17.754 1.00 92.25 208 GLU A C 1
ATOM 1707 O O . GLU A 1 208 ? -13.483 -9.715 17.717 1.00 92.25 208 GLU A O 1
ATOM 1712 N N . ASP A 1 209 ? -12.118 -11.495 17.797 1.00 94.25 209 ASP A N 1
ATOM 1713 C CA . ASP A 1 209 ? -13.194 -12.489 17.772 1.00 94.25 209 ASP A CA 1
ATOM 1714 C C . ASP A 1 209 ? -14.077 -12.397 19.022 1.00 94.25 209 ASP A C 1
ATOM 1716 O O . ASP A 1 209 ? -15.302 -12.472 18.925 1.00 94.25 209 ASP A O 1
ATOM 1720 N N . CYS A 1 210 ? -13.483 -12.142 20.191 1.00 95.12 210 CYS A N 1
ATOM 1721 C CA . CYS A 1 210 ? -14.239 -11.912 21.421 1.00 95.12 210 CYS A CA 1
ATOM 1722 C C . CYS A 1 210 ? -15.085 -10.634 21.346 1.00 95.12 210 CYS A C 1
ATOM 1724 O O . CYS A 1 210 ? -16.235 -10.635 21.783 1.00 95.12 210 CYS A O 1
ATOM 1726 N N . LEU A 1 211 ? -14.542 -9.547 20.789 1.00 94.81 211 LEU A N 1
ATOM 1727 C CA . LEU A 1 211 ? -15.270 -8.288 20.611 1.00 94.81 211 LEU A CA 1
ATOM 1728 C C . LEU A 1 211 ? -16.426 -8.446 19.612 1.00 94.81 211 LEU A C 1
ATOM 1730 O O . LEU A 1 211 ? -17.517 -7.947 19.876 1.00 94.81 211 LEU A O 1
ATOM 1734 N N . LYS A 1 212 ? -16.228 -9.186 18.515 1.00 95.25 212 LYS A N 1
ATOM 1735 C CA . LYS A 1 212 ? -17.294 -9.519 17.552 1.00 95.25 212 LYS A CA 1
ATOM 1736 C C . LYS A 1 212 ? -18.388 -10.362 18.198 1.00 95.25 212 LYS A C 1
ATOM 1738 O O . LYS A 1 212 ? -19.553 -9.990 18.130 1.00 95.25 212 LYS A O 1
ATOM 1743 N N . ALA A 1 213 ? -18.018 -11.426 18.911 1.00 95.50 213 ALA A N 1
ATOM 1744 C CA . ALA A 1 213 ? -18.979 -12.247 19.644 1.00 95.50 213 ALA A CA 1
ATOM 1745 C C . ALA A 1 213 ? -19.745 -11.421 20.690 1.00 95.50 213 ALA A C 1
ATOM 1747 O O . ALA A 1 213 ? -20.949 -11.600 20.869 1.00 95.50 213 ALA A O 1
ATOM 1748 N N . PHE A 1 214 ? -19.072 -10.473 21.352 1.00 94.56 214 PHE A N 1
ATOM 1749 C CA . PHE A 1 214 ? -19.725 -9.547 22.269 1.00 94.56 214 PHE A CA 1
ATOM 1750 C C . PHE A 1 214 ? -20.744 -8.662 21.550 1.00 94.56 214 PHE A C 1
ATOM 1752 O O . PHE A 1 214 ? -21.835 -8.485 22.073 1.00 94.56 214 PHE A O 1
ATOM 1759 N N . ILE A 1 215 ? -20.444 -8.138 20.359 1.00 94.88 215 ILE A N 1
ATOM 1760 C CA . ILE A 1 215 ? -21.404 -7.374 19.542 1.00 94.88 215 ILE A CA 1
ATOM 1761 C C . ILE A 1 215 ? -22.613 -8.241 19.154 1.00 94.88 215 ILE A C 1
ATOM 1763 O O . ILE A 1 215 ? -23.755 -7.807 19.301 1.00 94.88 215 ILE A O 1
ATOM 1767 N N . GLU A 1 216 ? -22.374 -9.474 18.703 1.00 95.06 216 GLU A N 1
ATOM 1768 C CA . GLU A 1 216 ? -23.419 -10.414 18.275 1.00 95.06 216 GLU A CA 1
ATOM 1769 C C . GLU A 1 216 ? -24.346 -10.837 19.427 1.00 95.06 216 GLU A C 1
ATOM 1771 O O . GLU A 1 216 ? -25.543 -11.034 19.226 1.00 95.06 216 GLU A O 1
ATOM 1776 N N . CYS A 1 217 ? -23.830 -10.907 20.657 1.00 94.75 217 CYS A N 1
ATOM 1777 C CA . CYS A 1 217 ? -24.592 -11.265 21.858 1.00 94.75 217 CYS A CA 1
ATOM 1778 C C . CYS A 1 217 ? -25.477 -10.130 22.414 1.00 94.75 217 CYS A C 1
ATOM 1780 O O . CYS A 1 217 ? -25.838 -10.167 23.593 1.00 94.75 217 CYS A O 1
ATOM 1782 N N . LYS A 1 218 ? -25.843 -9.130 21.602 1.00 93.12 218 LYS A N 1
ATOM 1783 C CA . LYS A 1 218 ? -26.569 -7.928 22.043 1.00 93.12 218 LYS A CA 1
ATOM 1784 C C . LYS A 1 218 ? -27.772 -8.230 22.938 1.00 93.12 218 LYS A C 1
ATOM 1786 O O . LYS A 1 218 ? -27.853 -7.693 24.039 1.00 93.12 218 LYS A O 1
ATOM 1791 N N . GLU A 1 219 ? -28.669 -9.108 22.489 1.00 93.38 219 GLU A N 1
ATOM 1792 C CA . GLU A 1 219 ? -29.906 -9.443 23.211 1.00 93.38 219 GLU A CA 1
ATOM 1793 C C . GLU A 1 219 ? -29.621 -10.033 24.599 1.00 93.38 219 GLU A C 1
ATOM 1795 O O . GLU A 1 219 ? -30.267 -9.677 25.584 1.00 93.38 219 GLU A O 1
ATOM 1800 N N . LEU A 1 220 ? -28.609 -10.901 24.695 1.00 93.56 220 LEU A N 1
ATOM 1801 C CA . LEU A 1 220 ? -28.189 -11.492 25.961 1.00 93.56 220 LEU A CA 1
ATOM 1802 C C . LEU A 1 220 ? -27.638 -10.423 26.911 1.00 93.56 220 LEU A C 1
ATOM 1804 O O . LEU A 1 220 ? -27.975 -10.416 28.093 1.00 93.56 220 LEU A O 1
ATOM 1808 N N . ILE A 1 221 ? -26.798 -9.517 26.411 1.00 91.50 221 ILE A N 1
ATOM 1809 C CA . ILE A 1 221 ? -26.201 -8.452 27.224 1.00 91.50 221 ILE A CA 1
ATOM 1810 C C . ILE A 1 221 ? -27.260 -7.446 27.695 1.00 91.50 221 ILE A C 1
ATOM 1812 O O . ILE A 1 221 ? -27.222 -7.017 28.852 1.00 91.50 221 ILE A O 1
ATOM 1816 N N . GLU A 1 222 ? -28.218 -7.091 26.838 1.00 91.38 222 GLU A N 1
ATOM 1817 C CA . GLU A 1 222 ? -29.362 -6.252 27.209 1.00 91.38 222 GLU A CA 1
ATOM 1818 C C . GLU A 1 222 ? -30.205 -6.930 28.296 1.00 91.38 222 GLU A C 1
ATOM 1820 O O . GLU A 1 222 ? -30.455 -6.322 29.338 1.00 91.38 222 GLU A O 1
ATOM 1825 N N . TRP A 1 223 ? -30.516 -8.219 28.136 1.00 94.12 223 TRP A N 1
ATOM 1826 C CA . TRP A 1 223 ? -31.228 -8.993 29.152 1.00 94.12 223 TRP A CA 1
ATOM 1827 C C . TRP A 1 223 ? -30.480 -9.047 30.495 1.00 94.12 223 TRP A C 1
ATOM 1829 O O . TRP A 1 223 ? -31.091 -8.855 31.551 1.00 94.12 223 TRP A O 1
ATOM 1839 N N . ILE A 1 224 ? -29.154 -9.253 30.484 1.00 92.69 224 ILE A N 1
ATOM 1840 C CA . ILE A 1 224 ? -28.329 -9.240 31.706 1.00 92.69 224 ILE A CA 1
ATOM 1841 C C . ILE A 1 224 ? -28.410 -7.869 32.390 1.00 92.69 224 ILE A C 1
ATOM 1843 O O . ILE A 1 224 ? -28.619 -7.805 33.602 1.00 92.69 224 ILE A O 1
ATOM 1847 N N . ARG A 1 225 ? -28.287 -6.770 31.631 1.00 88.38 225 ARG A N 1
ATOM 1848 C CA . ARG A 1 225 ? -28.385 -5.394 32.158 1.00 88.38 225 ARG A CA 1
ATOM 1849 C C . ARG A 1 225 ? -29.738 -5.096 32.798 1.00 88.38 225 ARG A C 1
ATOM 1851 O O . ARG A 1 225 ? -29.801 -4.329 33.759 1.00 88.38 225 ARG A O 1
ATOM 1858 N N . GLU A 1 226 ? -30.809 -5.655 32.253 1.00 90.69 226 GLU A N 1
ATOM 1859 C CA . GLU A 1 226 ? -32.160 -5.475 32.779 1.00 90.69 226 GLU A CA 1
ATOM 1860 C C . GLU A 1 226 ? -32.415 -6.323 34.028 1.00 90.69 226 GLU A C 1
ATOM 1862 O O . GLU A 1 226 ? -33.070 -5.854 34.960 1.00 90.69 226 GLU A O 1
ATOM 1867 N N . THR A 1 227 ? -31.870 -7.542 34.066 1.00 92.81 227 THR A N 1
ATOM 1868 C CA . THR A 1 227 ? -32.215 -8.556 35.074 1.00 92.81 227 THR A CA 1
ATOM 1869 C C . THR A 1 227 ? -31.289 -8.552 36.295 1.00 92.81 227 THR A C 1
ATOM 1871 O O . THR A 1 227 ? -31.731 -8.897 37.387 1.00 92.81 227 THR A O 1
ATOM 1874 N N . MET A 1 228 ? -30.018 -8.163 36.147 1.00 84.75 228 MET A N 1
ATOM 1875 C CA . MET A 1 228 ? -28.995 -8.255 37.205 1.00 84.75 228 MET A CA 1
ATOM 1876 C C . MET A 1 228 ? -28.612 -6.904 37.841 1.00 84.75 228 MET A C 1
ATOM 1878 O O . MET A 1 228 ? -27.444 -6.691 38.160 1.00 84.75 228 MET A O 1
ATOM 1882 N N . LYS A 1 229 ? -29.572 -5.985 38.014 1.00 57.97 229 LYS A N 1
ATOM 1883 C CA . LYS A 1 229 ? -29.334 -4.696 38.696 1.00 57.97 229 LYS A CA 1
ATOM 1884 C C . LYS A 1 229 ? -28.979 -4.835 40.174 1.00 57.97 229 LYS A C 1
ATOM 1886 O O . LYS A 1 229 ? -29.670 -5.605 40.875 1.00 57.97 229 LYS A O 1
#

Mean predicted aligned error: 9.7 Å

Solvent-accessible surface area (backbone atoms only — not comparable to full-atom values): 13440 Å² total; per-residue (Å²): 133,83,83,85,51,68,74,68,37,28,61,78,76,66,95,88,78,73,56,81,93,76,68,77,78,53,69,55,43,87,77,60,55,69,78,56,62,72,40,46,68,57,50,60,72,41,64,81,33,62,66,40,51,52,43,39,51,51,45,42,51,53,48,40,67,73,65,71,54,89,78,53,72,65,50,45,45,65,66,24,47,50,55,28,52,54,51,40,54,51,49,52,52,23,57,69,70,72,61,51,26,44,45,53,39,58,74,71,41,67,87,51,50,70,72,56,52,50,52,47,45,47,62,49,12,66,76,68,77,52,60,84,57,45,66,57,52,51,50,50,52,54,50,49,54,49,49,56,52,25,34,56,45,34,50,54,52,52,47,47,34,62,78,69,65,60,85,79,92,55,61,70,47,50,52,48,51,48,60,72,66,43,39,81,39,64,82,73,92,72,70,70,84,40,65,65,53,49,57,28,60,68,56,47,73,69,54,50,52,51,53,50,51,54,56,73,40,45,69,60,54,53,49,46,64,71,70,71,115

pLDDT: mean 85.7, std 9.79, range [44.97, 95.5]

Foldseek 3Di:
DDDDDPVLFWDDDDPPPDPPVPDDTHTPHPVDPPVVVVCPVVCVLCVLAPQLVLQLCVQVVVVCVVVVDDDDPVCCVPRRVVVSSVVSVVVLVCLQVQNQFQLNCVRRPLPPDLVSLLSNLVSSCVVVVHNPCSVVSSVLSVVSNLLVQLLLLLVLVVLVCVLVVPDDDSVVSVVSPVSNVCRNDGRDDDDCVDPSSVVSSPCDPVNSVVSVVVSVCSVVVVVCVVPVD

Sequence (229 aa):
MDPVKLNDICIIQSQGQINITAYEPTIVAFEIPETLLGVLPLLISCYDSLLFKKIWKKTGSMLLTNKNRRLTIEEVFSEIWKPSYEQWKLLQEKLIKGRIQLSEYDEFFQNTQIEELRRECNLLGEKNGNTDWIEQRLAELEQYKFILRCSSAANLIHEIVTVYGITGNFKDIQNILELVKHTEAFFVKVDATSEVYRTLSSVDYLHEDCLKAFIECKELIEWIRETMK

Secondary structure (DSSP, 8-state):
-PPPPGGGTEE---TTS--TTS---EE-GGG--HHHHTTHHHHHHHHT-HHHHHHHHHHHHHHHHHH-SPPPHHHIIIIIIHHHHHHHHHHHHHHHHT--BHHHIIIIITT--HHHHHHHHHHHHHHHT--TTHHHHHHHHHHHHHHHHHHHHHHHHHHHHHHTT--S--HHHHHHHHHHH-TTPBP----TTSHHHHHHHT--HHHHHHHHHHHHTHHHHHHHHHH--

Radius of gyration: 27.29 Å; Cα contacts (8 Å, |Δi|>4): 162; chains: 1; bounding box: 64×41×89 Å